Protein AF-A0ABD6BR89-F1 (afdb_monomer)

Solvent-accessible surface area (backbone atoms only — not comparable to full-atom values): 10009 Å² total; per-residue (Å²): 136,82,88,73,71,77,56,81,66,76,70,84,81,76,57,70,97,83,52,94,86,45,83,76,44,63,51,45,48,51,51,41,51,56,40,66,42,35,36,78,74,54,65,40,43,69,55,41,20,53,38,32,24,72,73,73,64,42,94,41,61,66,56,24,46,20,44,56,53,47,35,35,42,42,54,30,24,43,79,55,100,50,19,42,24,35,48,89,56,69,65,42,72,69,48,41,52,51,26,36,41,77,52,40,89,62,39,47,60,50,49,53,54,30,65,72,42,93,60,52,41,39,39,61,59,52,29,62,73,48,52,83,74,57,56,70,69,59,55,71,71,39,94,60,32,65,62,57,46,27,56,48,36,36,52,48,52,52,40,32,34,67,63,70,55,22,41,80,53,90,68,26,37,36,50,44,96,124

Organism: NCBI:txid1515593

pLDDT: mean 89.75, std 14.18, range [40.47, 98.5]

InterPro domains:
  IPR058821 Double winged helix-containing, halobacteria [PF25947] (27-176)

Foldseek 3Di:
DDQAAAAFQPDQPPDDPPDPPCSLPPRLVLLQQLLVLFAQDDDAQQVSLVSCCVRVVDPDSSNSVNSQVLCVLLVQWDADPGHIHGDPDRSDLVSNVVSLCVRRPCLVVLLVLQAPDPDAAALLVSCVSCVVVDDPVCCVVDVCSSVVSSVRSNSSQSVCCSSQQWPADVHHIHGHPD

Sequence (178 aa):
MRLKPLPAPPAPDAADEDDESAADRPVFEAIADAQSAVPLVPGSENDCCARLMRREGHPSRDVAREWLTFLRALELAVETETGFKRTDREPTPENVRSSFRERVFGASEALDVLADAAEPIDAAEAFDRLRATVPGWERERRRTWVEHWTDRTERVLDWLVALDLADRVEGGYVAAEN

Secondary structure (DSSP, 8-state):
-PPPPPPPPPPGGGS-TT-TT-TTHHHHHHHHHHHHHS-SS---HHHHHHHHHHHH--SSHHHHHHHHHHHHHTTSEEE-SSSEEE-S----HHHHHHHHHHHSTTHHHHHHHHHT-SS-B-HHHHHHHHGGGS-HHHHHS-TTHHHHHHHHHHHHHHHHHHTTSEEEETTEEEE---

Mean predicted aligned error: 5.27 Å

Radius of gyration: 16.71 Å; Cα contacts (8 Å, |Δi|>4): 244; chains: 1; bounding box: 36×49×43 Å

Nearest PDB structures (foldseek):
  2ply-assembly3_A  TM=3.190E-01  e=2.842E-02  Neomoorella thermoacetica
  7b0c-assembly1_B  TM=4.241E-01  e=5.084E-01  Streptomyces coelicolor A3(2)
  6qwk-assembly1_B  TM=4.840E-01  e=2.935E+00  Listeria monocytogenes
  6ep3-assembly1_A  TM=3.144E-01  e=7.554E-01  Listeria monocytogenes EGD-e

Structure (mmCIF, N/CA/C/O backbone):
data_AF-A0ABD6BR89-F1
#
_entry.id   AF-A0ABD6BR89-F1
#
loop_
_atom_site.group_PDB
_atom_site.id
_atom_site.type_symbol
_atom_site.label_atom_id
_atom_site.label_alt_id
_atom_site.label_comp_id
_atom_site.label_asym_id
_atom_site.label_entity_id
_atom_site.label_seq_id
_atom_site.pdbx_PDB_ins_code
_atom_site.Cartn_x
_atom_site.Cartn_y
_atom_site.Cartn_z
_atom_site.occupancy
_atom_site.B_iso_or_equiv
_atom_site.auth_seq_id
_atom_site.auth_comp_id
_atom_site.auth_asym_id
_atom_site.auth_atom_id
_atom_site.pdbx_PDB_model_num
ATOM 1 N N . MET A 1 1 ? 7.484 17.221 -3.484 1.00 52.75 1 MET A N 1
ATOM 2 C CA . MET A 1 1 ? 7.396 15.747 -3.584 1.00 52.75 1 MET A CA 1
ATOM 3 C C . MET A 1 1 ? 5.957 15.415 -3.932 1.00 52.75 1 MET A C 1
ATOM 5 O O . MET A 1 1 ? 5.098 15.880 -3.211 1.00 52.75 1 MET A O 1
ATOM 9 N N . ARG A 1 2 ? 5.663 14.754 -5.060 1.00 65.19 2 ARG A N 1
ATOM 10 C CA . ARG A 1 2 ? 4.278 14.397 -5.428 1.00 65.19 2 ARG A CA 1
ATOM 11 C C . ARG A 1 2 ? 3.942 13.057 -4.785 1.00 65.19 2 ARG A C 1
ATOM 13 O O . ARG A 1 2 ? 4.696 12.110 -4.998 1.00 65.19 2 ARG A O 1
ATOM 20 N N . LEU A 1 3 ? 2.841 12.979 -4.044 1.00 75.06 3 LEU A N 1
ATOM 21 C CA . LEU A 1 3 ? 2.366 11.715 -3.505 1.00 75.06 3 LEU A CA 1
ATOM 22 C C . LEU A 1 3 ? 1.932 10.829 -4.672 1.00 75.06 3 LEU A C 1
ATOM 24 O O . LEU A 1 3 ? 1.173 11.258 -5.548 1.00 75.06 3 LEU A O 1
ATOM 28 N N . LYS A 1 4 ? 2.494 9.627 -4.739 1.00 77.94 4 LYS A N 1
ATOM 29 C CA . LYS A 1 4 ? 2.195 8.687 -5.813 1.00 77.94 4 LYS A CA 1
ATOM 30 C C . LYS A 1 4 ? 0.968 7.851 -5.419 1.00 77.94 4 LYS A C 1
ATOM 32 O O . LYS A 1 4 ? 0.815 7.534 -4.232 1.00 77.94 4 LYS A O 1
ATOM 37 N N . PRO A 1 5 ? 0.075 7.554 -6.376 1.00 83.25 5 PRO A N 1
ATOM 38 C CA . PRO A 1 5 ? -1.051 6.669 -6.122 1.00 83.25 5 PRO A CA 1
ATOM 39 C C . PRO A 1 5 ? -0.556 5.285 -5.684 1.00 83.25 5 PRO A C 1
ATOM 41 O O . PRO A 1 5 ? 0.531 4.858 -6.077 1.00 83.25 5 PRO A O 1
ATOM 44 N N . LEU A 1 6 ? -1.332 4.649 -4.810 1.00 92.19 6 LEU A N 1
ATOM 45 C CA . LEU A 1 6 ? -1.102 3.297 -4.309 1.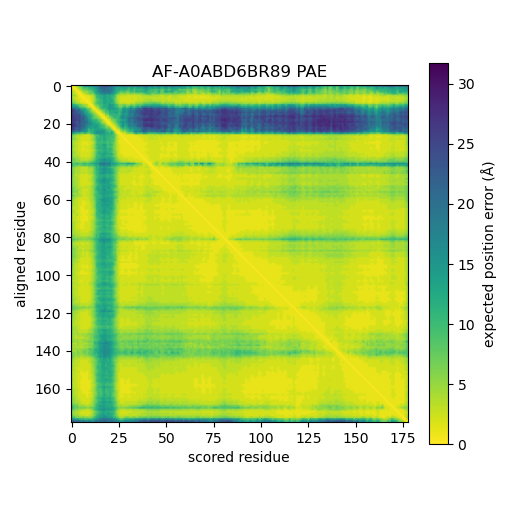00 92.19 6 LEU A CA 1
ATOM 46 C C . LEU A 1 6 ? -2.026 2.366 -5.118 1.00 92.19 6 LEU A C 1
ATOM 48 O O . LEU A 1 6 ? -3.216 2.686 -5.197 1.00 92.19 6 LEU A O 1
ATOM 52 N N . PRO A 1 7 ? -1.520 1.285 -5.745 1.00 94.38 7 PRO A N 1
ATOM 53 C CA . PRO A 1 7 ? -2.369 0.363 -6.497 1.00 94.38 7 PRO A CA 1
ATOM 54 C C . PRO A 1 7 ? -3.382 -0.304 -5.562 1.00 94.38 7 PRO A C 1
ATOM 56 O O . PRO A 1 7 ? -3.149 -0.358 -4.359 1.00 94.38 7 PRO A O 1
ATOM 59 N N . ALA A 1 8 ? -4.487 -0.830 -6.089 1.00 92.12 8 ALA A N 1
ATOM 60 C CA . ALA A 1 8 ? -5.364 -1.710 -5.314 1.00 92.12 8 ALA A CA 1
ATOM 61 C C . ALA A 1 8 ? -4.618 -2.997 -4.907 1.00 92.12 8 ALA A C 1
ATOM 63 O O . ALA A 1 8 ? -3.859 -3.512 -5.738 1.00 92.12 8 ALA A O 1
ATOM 64 N N . PRO A 1 9 ? -4.813 -3.517 -3.679 1.00 91.75 9 PRO A N 1
ATOM 65 C CA . PRO A 1 9 ? -4.357 -4.863 -3.364 1.00 91.75 9 PRO A CA 1
ATOM 66 C C . PRO A 1 9 ? -5.078 -5.885 -4.258 1.00 91.75 9 PRO A C 1
ATOM 68 O O . PRO A 1 9 ? -6.184 -5.610 -4.742 1.00 91.75 9 PRO A O 1
ATOM 71 N N . PRO A 1 10 ? -4.455 -7.046 -4.526 1.00 85.31 10 PRO A 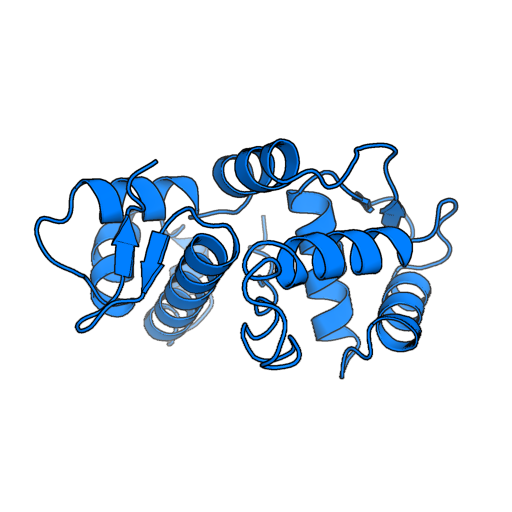N 1
ATOM 72 C CA . PRO A 1 10 ? -5.143 -8.146 -5.192 1.00 85.31 10 PRO A CA 1
ATOM 73 C C . PRO A 1 10 ? -6.375 -8.554 -4.373 1.00 85.31 10 PRO A C 1
ATOM 75 O O . PRO A 1 10 ? -6.360 -8.485 -3.146 1.00 85.31 10 PRO A O 1
ATOM 78 N N . ALA A 1 11 ? -7.457 -8.939 -5.052 1.00 70.62 11 ALA A N 1
ATOM 79 C CA . ALA A 1 11 ? -8.660 -9.395 -4.366 1.00 70.62 11 ALA A CA 1
ATOM 80 C C . ALA A 1 11 ? -8.364 -10.693 -3.585 1.00 70.62 11 ALA A C 1
ATOM 82 O O . ALA A 1 11 ? -7.652 -11.547 -4.121 1.00 70.62 11 ALA A O 1
ATOM 83 N N . PRO A 1 12 ? -8.916 -10.861 -2.369 1.00 56.12 12 PRO A N 1
ATOM 84 C CA . PRO A 1 12 ? -8.721 -12.076 -1.573 1.00 56.12 12 PRO A CA 1
ATOM 85 C C . PRO A 1 12 ? -9.270 -13.333 -2.277 1.00 56.12 12 PRO A C 1
ATOM 87 O O . PRO A 1 12 ? -8.707 -14.413 -2.138 1.00 56.12 12 PRO A O 1
ATOM 90 N N . ASP A 1 13 ? -10.290 -13.174 -3.125 1.00 46.00 13 ASP A N 1
ATOM 91 C CA . ASP A 1 13 ? -11.065 -14.280 -3.710 1.00 46.00 13 ASP A CA 1
ATOM 92 C C . ASP A 1 13 ? -10.497 -14.833 -5.034 1.00 46.00 13 ASP A C 1
ATOM 94 O O . ASP A 1 13 ? -11.218 -15.439 -5.825 1.00 46.00 13 ASP A O 1
ATOM 98 N N . ALA A 1 14 ? -9.216 -14.598 -5.338 1.00 44.72 14 ALA A N 1
ATOM 99 C CA . ALA A 1 14 ? -8.567 -15.245 -6.486 1.00 44.72 14 ALA A CA 1
ATOM 100 C C . ALA A 1 14 ? -7.981 -16.629 -6.147 1.00 44.72 14 ALA A C 1
ATOM 102 O O . ALA A 1 14 ? -7.489 -17.310 -7.047 1.00 44.72 14 ALA A O 1
ATOM 103 N N . ALA A 1 15 ? -8.013 -17.033 -4.874 1.00 42.84 15 ALA A N 1
ATOM 104 C CA . ALA A 1 15 ? -7.655 -18.380 -4.458 1.00 42.84 15 ALA A CA 1
ATOM 105 C C . ALA A 1 15 ? -8.832 -19.331 -4.716 1.00 42.84 15 ALA A C 1
ATOM 107 O O . ALA A 1 15 ? -9.963 -19.044 -4.327 1.00 42.84 15 ALA A O 1
ATOM 108 N N . ASP A 1 16 ? -8.559 -20.455 -5.382 1.00 40.47 16 ASP A N 1
ATOM 109 C CA . ASP A 1 16 ? -9.494 -21.574 -5.483 1.00 40.47 16 ASP A CA 1
ATOM 110 C C . ASP A 1 16 ? -10.013 -21.932 -4.076 1.00 40.47 16 ASP A C 1
ATOM 112 O O . ASP A 1 16 ? -9.220 -22.125 -3.153 1.00 40.47 16 ASP A O 1
ATOM 116 N N . GLU A 1 17 ? -11.338 -22.027 -3.914 1.00 46.16 17 GLU A N 1
ATOM 117 C CA . GLU A 1 17 ? -12.056 -22.204 -2.633 1.00 46.16 17 GLU A CA 1
ATOM 118 C C . GLU A 1 17 ? -11.692 -23.500 -1.860 1.00 46.16 17 GLU A C 1
ATOM 120 O O . GLU A 1 17 ? -12.234 -23.754 -0.786 1.00 46.16 17 GLU A O 1
ATOM 125 N N . ASP A 1 18 ? -10.769 -24.317 -2.379 1.00 48.41 18 ASP A N 1
ATOM 126 C CA . ASP A 1 18 ? -10.442 -25.664 -1.903 1.00 48.41 18 ASP A CA 1
ATOM 127 C C . ASP A 1 18 ? -9.105 -25.779 -1.120 1.00 48.41 18 ASP A C 1
ATOM 129 O O . ASP A 1 18 ? -8.781 -26.876 -0.659 1.00 48.41 18 ASP A O 1
ATOM 133 N N . ASP A 1 19 ? -8.322 -24.701 -0.927 1.00 44.56 19 ASP A N 1
ATOM 134 C CA . ASP A 1 19 ? -7.048 -24.743 -0.166 1.00 44.56 19 ASP A CA 1
ATOM 135 C C . ASP A 1 19 ? -7.007 -23.743 1.012 1.00 44.56 19 ASP A C 1
ATOM 137 O O . ASP A 1 19 ? -6.513 -22.621 0.922 1.00 44.56 19 ASP A O 1
ATOM 141 N N . GLU A 1 20 ? -7.495 -24.190 2.174 1.00 43.56 20 GLU A N 1
ATOM 142 C CA . GLU A 1 20 ? -7.547 -23.443 3.451 1.00 43.56 20 GLU A CA 1
ATOM 143 C C . GLU A 1 20 ? -6.152 -23.067 4.017 1.00 43.56 20 GLU A C 1
ATOM 145 O O . GLU A 1 20 ? -6.046 -22.319 4.987 1.00 43.56 20 GLU A O 1
ATOM 150 N N . SER A 1 21 ? -5.063 -23.565 3.413 1.00 46.62 21 SER A N 1
ATOM 151 C CA . SER A 1 21 ? -3.668 -23.246 3.759 1.00 46.62 21 SER A CA 1
ATOM 152 C C . SER A 1 21 ? -3.115 -22.036 2.985 1.00 46.62 21 SER A C 1
ATOM 154 O O . SER A 1 21 ? -1.972 -21.635 3.236 1.00 46.62 21 SER A O 1
ATOM 156 N N . ALA A 1 22 ? -3.870 -21.474 2.034 1.00 43.91 22 ALA A N 1
ATOM 157 C CA . ALA A 1 22 ? -3.392 -20.474 1.079 1.00 43.91 22 ALA A CA 1
ATOM 158 C C . ALA A 1 22 ? -3.717 -19.013 1.435 1.00 43.91 22 ALA A C 1
ATOM 160 O O . ALA A 1 22 ? -3.335 -18.136 0.669 1.00 43.91 22 ALA A O 1
ATOM 161 N N . ALA A 1 23 ? -4.368 -18.716 2.564 1.00 44.88 23 ALA A N 1
ATOM 162 C CA . ALA A 1 23 ? -4.853 -17.361 2.871 1.00 44.88 23 ALA A CA 1
ATOM 163 C C . ALA A 1 23 ? -3.752 -16.270 2.870 1.00 44.88 23 ALA A C 1
ATOM 165 O O . ALA A 1 23 ? -3.990 -15.174 2.370 1.00 44.88 23 ALA A O 1
ATOM 166 N N . ASP A 1 24 ? -2.522 -16.601 3.285 1.00 50.19 24 ASP A N 1
ATOM 167 C CA . ASP A 1 24 ? -1.370 -15.678 3.249 1.00 50.19 24 ASP A CA 1
ATOM 168 C C . ASP A 1 24 ? -0.671 -15.626 1.874 1.00 50.19 24 ASP A C 1
ATOM 170 O O . ASP A 1 24 ? 0.158 -14.760 1.611 1.00 50.19 24 ASP A O 1
ATOM 174 N N . ARG A 1 25 ? -0.939 -16.566 0.963 1.00 55.38 25 ARG A N 1
ATOM 175 C CA . ARG A 1 25 ? -0.175 -16.737 -0.284 1.00 55.38 25 ARG A CA 1
ATOM 176 C C . ARG A 1 25 ? -0.487 -15.742 -1.415 1.00 55.38 25 ARG A C 1
ATOM 178 O O . ARG A 1 25 ? 0.476 -15.290 -2.038 1.00 55.38 25 ARG A O 1
ATOM 185 N N . PRO A 1 26 ? -1.742 -15.345 -1.710 1.00 76.50 26 PRO A N 1
ATOM 186 C CA . PRO A 1 26 ? -2.054 -14.673 -2.974 1.00 76.50 26 PRO A CA 1
ATOM 187 C C . PRO A 1 26 ? -1.467 -13.262 -3.067 1.00 76.50 26 PRO A C 1
ATOM 189 O O . PRO A 1 26 ? -1.036 -12.840 -4.139 1.00 76.50 26 PRO A O 1
ATOM 192 N N . VAL A 1 27 ? -1.401 -12.524 -1.956 1.00 91.81 27 VAL A N 1
ATOM 193 C CA . VAL A 1 27 ? -0.867 -11.154 -1.942 1.00 91.81 27 VAL A CA 1
ATOM 194 C C . VAL A 1 27 ? 0.653 -11.111 -2.092 1.00 91.81 27 VAL A C 1
ATOM 196 O O . VAL A 1 27 ? 1.167 -10.350 -2.916 1.00 91.81 27 VAL A O 1
ATOM 199 N N . PHE A 1 28 ? 1.391 -11.934 -1.340 1.00 93.38 28 PHE A N 1
ATOM 200 C CA . PHE A 1 28 ? 2.848 -11.979 -1.429 1.00 93.38 28 PHE A CA 1
ATOM 201 C C . PHE A 1 28 ? 3.295 -12.619 -2.746 1.00 93.38 28 PHE A C 1
ATOM 203 O O . PHE A 1 28 ? 4.271 -12.146 -3.330 1.00 93.38 28 PHE A O 1
ATOM 210 N N . GLU A 1 29 ? 2.561 -13.609 -3.269 1.00 92.38 29 GLU A N 1
ATOM 211 C CA . GLU A 1 29 ? 2.789 -14.147 -4.616 1.00 92.38 29 GLU A CA 1
ATOM 212 C C . GLU A 1 29 ? 2.535 -13.084 -5.691 1.00 92.38 29 GLU A C 1
ATOM 214 O O . GLU A 1 29 ? 3.410 -12.867 -6.524 1.00 92.38 29 GLU A O 1
ATOM 219 N N . ALA A 1 30 ? 1.444 -12.313 -5.616 1.00 92.88 30 ALA A N 1
ATOM 220 C CA . ALA A 1 30 ? 1.196 -11.213 -6.555 1.00 92.88 30 ALA A CA 1
ATOM 221 C C . ALA A 1 30 ? 2.301 -10.139 -6.516 1.00 92.88 30 ALA A C 1
ATOM 223 O O . ALA A 1 30 ? 2.723 -9.627 -7.557 1.00 92.88 30 ALA A O 1
ATOM 224 N N . ILE A 1 31 ? 2.811 -9.801 -5.327 1.00 96.94 31 ILE A N 1
ATOM 225 C CA . ILE A 1 31 ? 3.954 -8.886 -5.182 1.00 96.94 31 ILE A CA 1
ATOM 226 C C . ILE A 1 31 ? 5.220 -9.500 -5.793 1.00 96.94 31 ILE A C 1
ATOM 228 O O . ILE A 1 31 ? 5.961 -8.802 -6.494 1.00 96.94 31 ILE A O 1
ATOM 232 N N . ALA A 1 32 ? 5.475 -10.787 -5.551 1.00 96.38 32 ALA A N 1
ATOM 233 C CA . ALA A 1 32 ? 6.628 -11.502 -6.086 1.00 96.38 32 ALA A CA 1
ATOM 234 C C . ALA A 1 32 ? 6.573 -11.623 -7.617 1.00 96.38 32 ALA A C 1
ATOM 236 O O . ALA A 1 32 ? 7.589 -11.415 -8.290 1.00 96.38 32 ALA A O 1
ATOM 237 N N . ASP A 1 33 ? 5.398 -11.878 -8.186 1.00 95.75 33 ASP A N 1
ATOM 238 C CA . ASP A 1 33 ? 5.172 -11.953 -9.626 1.00 95.75 33 ASP A CA 1
ATOM 239 C C . ASP A 1 33 ? 5.338 -10.583 -10.285 1.00 95.75 33 ASP A C 1
ATOM 241 O O . ASP A 1 33 ? 6.119 -10.441 -11.240 1.00 95.75 33 ASP A O 1
ATOM 245 N N . ALA A 1 34 ? 4.758 -9.535 -9.692 1.00 96.56 34 ALA A N 1
ATOM 246 C CA . ALA A 1 34 ? 4.969 -8.158 -10.124 1.00 96.56 34 ALA A CA 1
ATOM 247 C C . ALA A 1 34 ? 6.455 -7.760 -10.056 1.00 96.56 34 ALA A C 1
ATOM 249 O O . ALA A 1 34 ? 6.988 -7.191 -11.016 1.00 96.56 34 ALA A O 1
ATOM 250 N N . GLN A 1 35 ? 7.165 -8.101 -8.973 1.00 97.62 35 GLN A N 1
ATOM 251 C CA . GLN A 1 35 ? 8.612 -7.897 -8.866 1.00 97.62 35 GLN A CA 1
ATOM 252 C C . GLN A 1 35 ? 9.346 -8.665 -9.972 1.00 97.62 35 GLN A C 1
ATOM 254 O O . GLN A 1 35 ? 10.209 -8.108 -10.653 1.00 97.62 35 GLN A O 1
ATOM 259 N N . SER A 1 36 ? 8.994 -9.932 -10.194 1.00 96.88 36 SER A N 1
ATOM 260 C CA . SER A 1 36 ? 9.571 -10.785 -11.230 1.00 96.88 36 SER A CA 1
ATOM 261 C C . SER A 1 36 ? 9.370 -10.203 -12.633 1.00 96.88 36 SER A C 1
ATOM 263 O O . SER A 1 36 ? 10.238 -10.368 -13.503 1.00 96.88 36 SER A O 1
ATOM 265 N N . ALA A 1 37 ? 8.257 -9.503 -12.869 1.00 96.50 37 ALA A N 1
ATOM 266 C CA . ALA A 1 37 ? 7.961 -8.806 -14.114 1.00 96.50 37 ALA A CA 1
ATOM 267 C C . ALA A 1 37 ? 8.882 -7.607 -14.372 1.00 96.50 37 ALA A C 1
ATOM 269 O O . ALA A 1 37 ? 9.163 -7.321 -15.542 1.00 96.50 37 ALA A O 1
ATOM 270 N N . VAL A 1 38 ? 9.429 -6.963 -13.338 1.00 96.69 38 VAL A N 1
ATOM 271 C CA . VAL A 1 38 ? 10.402 -5.872 -13.496 1.00 96.69 38 VAL A CA 1
ATOM 272 C C . VAL A 1 38 ? 11.707 -6.407 -14.112 1.00 96.69 38 VAL A C 1
ATOM 274 O O . VAL A 1 38 ? 12.230 -7.439 -13.681 1.00 96.69 38 VAL A O 1
ATOM 277 N N . PRO A 1 39 ? 12.263 -5.753 -15.151 1.00 94.25 39 PRO A N 1
ATOM 278 C CA . PRO A 1 39 ? 13.496 -6.215 -15.779 1.00 94.25 39 PRO A CA 1
ATOM 279 C C . PRO A 1 39 ? 14.721 -6.023 -14.866 1.00 94.25 39 PRO A C 1
ATOM 281 O O . PRO A 1 39 ? 14.781 -5.099 -14.060 1.00 94.25 39 PRO A O 1
ATOM 284 N N . LEU A 1 40 ? 15.744 -6.866 -15.040 1.00 93.06 40 LEU A N 1
ATOM 285 C CA . LEU A 1 40 ? 17.059 -6.667 -14.407 1.00 93.06 40 LEU A CA 1
ATOM 286 C C . LEU A 1 40 ? 17.848 -5.521 -15.061 1.00 93.06 40 LEU A C 1
ATOM 288 O O . LEU A 1 40 ? 18.598 -4.815 -14.393 1.00 93.06 40 LEU A O 1
ATOM 292 N N . VAL A 1 41 ? 17.658 -5.327 -16.369 1.00 91.25 41 VAL A N 1
ATOM 293 C CA . VAL A 1 41 ? 18.256 -4.238 -17.150 1.00 91.25 41 VAL A CA 1
ATOM 294 C C . VAL A 1 41 ? 17.120 -3.401 -17.745 1.00 91.25 41 VAL A C 1
ATOM 296 O O . VAL A 1 41 ? 16.394 -3.908 -18.605 1.00 91.25 41 VAL A O 1
ATOM 299 N N . PRO A 1 42 ? 16.911 -2.158 -17.278 1.00 84.56 42 PRO A N 1
ATOM 300 C CA . PRO A 1 42 ? 15.782 -1.346 -17.704 1.00 84.56 42 PRO A CA 1
ATOM 301 C C . PRO A 1 42 ? 16.005 -0.773 -19.105 1.00 84.56 42 PRO A C 1
ATOM 303 O O . PRO A 1 42 ? 17.064 -0.225 -19.403 1.00 84.56 42 PRO A O 1
ATOM 306 N N . GLY A 1 43 ? 14.974 -0.878 -19.947 1.00 88.38 43 GLY A N 1
ATOM 307 C CA . GLY A 1 43 ? 14.824 -0.061 -21.151 1.00 88.38 43 GLY A CA 1
ATOM 308 C C . GLY A 1 43 ? 14.217 1.289 -20.770 1.00 88.38 43 GLY A C 1
ATOM 309 O O . GLY A 1 43 ? 14.821 2.050 -20.013 1.00 88.38 43 GLY A O 1
ATOM 310 N N . SER A 1 44 ? 12.997 1.558 -21.241 1.00 92.94 44 SER A N 1
ATOM 311 C CA . SER A 1 44 ? 12.197 2.707 -20.799 1.00 92.94 44 SER A CA 1
ATOM 312 C C . SER A 1 44 ? 11.173 2.352 -19.706 1.00 92.94 44 SER A C 1
ATOM 314 O O . SER A 1 44 ? 10.789 1.191 -19.543 1.00 92.94 44 SER A O 1
ATOM 316 N N . GLU A 1 45 ? 10.650 3.352 -18.989 1.00 93.50 45 GLU A N 1
ATOM 317 C CA . GLU A 1 45 ? 9.499 3.194 -18.084 1.00 93.50 45 GLU A CA 1
ATOM 318 C C . GLU A 1 45 ? 8.292 2.593 -18.821 1.00 93.50 45 GLU A C 1
ATOM 320 O O . GLU A 1 45 ? 7.637 1.689 -18.308 1.00 93.50 45 GLU A O 1
ATOM 325 N N . ASN A 1 46 ? 8.034 3.033 -20.058 1.00 93.12 46 ASN A N 1
ATOM 326 C CA . ASN A 1 46 ? 6.940 2.501 -20.871 1.00 93.12 46 ASN A CA 1
ATOM 327 C C . ASN A 1 46 ? 7.112 1.004 -21.157 1.00 93.12 46 ASN A C 1
ATOM 329 O O . ASN A 1 46 ? 6.120 0.271 -21.158 1.00 93.12 46 ASN A O 1
ATOM 333 N N . ASP A 1 47 ? 8.347 0.542 -21.361 1.00 93.06 47 ASP A N 1
ATOM 334 C CA . ASP A 1 47 ? 8.639 -0.881 -21.552 1.00 93.06 47 ASP A CA 1
ATOM 335 C C . ASP A 1 47 ? 8.424 -1.671 -20.262 1.00 93.06 47 ASP A C 1
ATOM 337 O O . ASP A 1 47 ? 7.891 -2.782 -20.308 1.00 93.06 47 ASP A O 1
ATOM 341 N N . CYS A 1 48 ? 8.784 -1.087 -19.114 1.00 95.12 48 CYS A N 1
ATOM 342 C CA . CYS A 1 48 ? 8.525 -1.671 -17.799 1.00 95.12 48 CYS A CA 1
ATOM 343 C C . CYS A 1 48 ? 7.014 -1.824 -17.572 1.00 95.12 48 CYS A C 1
ATOM 345 O O . CYS A 1 48 ? 6.550 -2.932 -17.305 1.00 95.12 48 CYS A O 1
ATOM 347 N N . CYS A 1 49 ? 6.229 -0.761 -17.787 1.00 96.19 49 CYS A N 1
ATOM 348 C CA . CYS A 1 49 ? 4.769 -0.808 -17.681 1.00 96.19 49 CYS A CA 1
ATOM 349 C C . 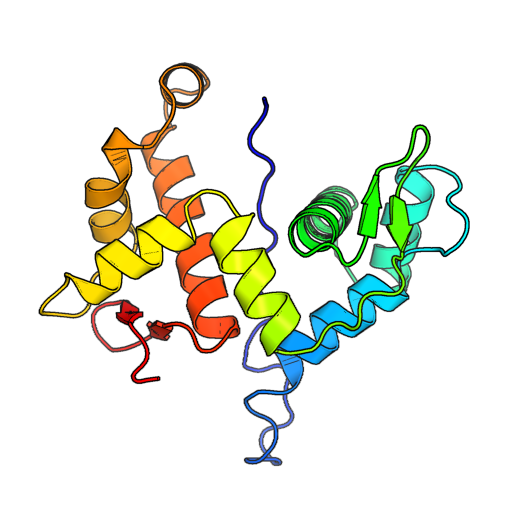CYS A 1 49 ? 4.165 -1.847 -18.632 1.00 96.19 49 CYS A C 1
ATOM 351 O O . CYS A 1 49 ? 3.352 -2.668 -18.218 1.00 96.19 49 CYS A O 1
ATOM 353 N N . ALA A 1 50 ? 4.584 -1.858 -19.901 1.00 95.00 50 ALA A N 1
ATOM 354 C CA . ALA A 1 50 ? 4.088 -2.822 -20.881 1.00 95.00 50 ALA A CA 1
ATOM 355 C C . ALA A 1 50 ? 4.431 -4.271 -20.501 1.00 95.00 50 ALA A C 1
ATOM 357 O O . ALA A 1 50 ? 3.691 -5.191 -20.844 1.00 95.00 50 ALA A O 1
ATOM 358 N N . ARG A 1 51 ? 5.554 -4.491 -19.810 1.00 94.75 51 ARG A N 1
ATOM 359 C CA . ARG A 1 51 ? 5.960 -5.811 -19.330 1.00 94.75 51 ARG A CA 1
ATOM 360 C C . ARG A 1 51 ? 5.104 -6.277 -18.152 1.00 94.75 51 ARG A C 1
ATOM 362 O O . ARG A 1 51 ? 4.663 -7.420 -18.204 1.00 94.75 51 ARG A O 1
ATOM 369 N N . LEU A 1 52 ? 4.816 -5.407 -17.178 1.00 94.06 52 LEU A N 1
ATOM 370 C CA . LEU A 1 52 ? 3.868 -5.718 -16.101 1.00 94.06 52 LEU A CA 1
ATOM 371 C C . LEU A 1 52 ? 2.472 -6.005 -16.664 1.00 94.06 52 LEU A C 1
ATOM 373 O O . LEU A 1 52 ? 1.900 -7.038 -16.358 1.00 94.06 52 LEU A O 1
ATOM 377 N N . MET A 1 53 ? 1.956 -5.166 -17.568 1.00 94.50 53 MET A N 1
ATOM 378 C CA . MET A 1 53 ? 0.642 -5.400 -18.188 1.00 94.50 53 MET A CA 1
ATOM 379 C C . MET A 1 53 ? 0.542 -6.766 -18.877 1.00 94.50 53 MET A C 1
ATOM 381 O O . MET A 1 53 ? -0.474 -7.440 -18.765 1.00 94.50 53 MET A O 1
ATOM 385 N N . ARG A 1 54 ? 1.587 -7.183 -19.606 1.00 92.81 54 ARG A N 1
ATOM 386 C CA . ARG A 1 54 ? 1.583 -8.472 -20.314 1.00 92.81 54 ARG A CA 1
ATOM 387 C C . ARG A 1 54 ? 1.676 -9.678 -19.388 1.00 92.81 54 ARG A C 1
ATOM 389 O O . ARG A 1 54 ? 1.192 -10.735 -19.771 1.00 92.81 54 ARG A O 1
ATOM 396 N N . ARG A 1 55 ? 2.372 -9.552 -18.258 1.00 92.62 55 ARG A N 1
ATOM 397 C CA . ARG A 1 55 ? 2.623 -10.677 -17.353 1.00 92.62 55 ARG A CA 1
ATOM 398 C C . ARG A 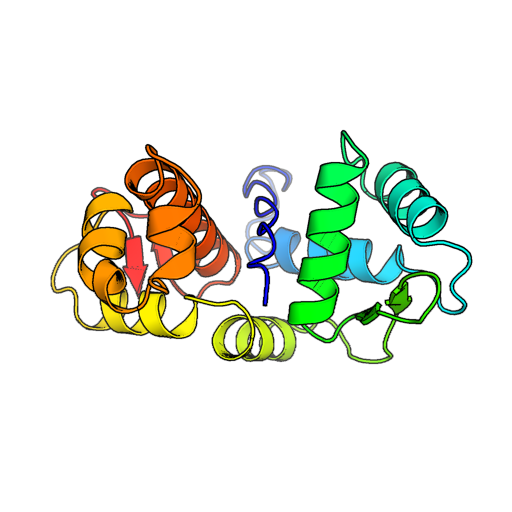1 55 ? 1.571 -10.802 -16.258 1.00 92.62 55 ARG A C 1
ATOM 400 O O . ARG A 1 55 ? 1.111 -11.903 -16.014 1.00 92.62 55 ARG A O 1
ATOM 407 N N . GLU A 1 56 ? 1.162 -9.671 -15.701 1.00 90.38 56 GLU A N 1
ATOM 408 C CA . GLU A 1 56 ? 0.275 -9.576 -14.536 1.00 90.38 56 GLU A CA 1
ATOM 409 C C . GLU A 1 56 ? -1.144 -9.124 -14.923 1.00 90.38 56 GLU A C 1
ATOM 411 O O . GLU A 1 56 ? -1.980 -8.831 -14.074 1.00 90.38 56 GLU A O 1
ATOM 416 N N . GLY A 1 57 ? -1.421 -8.971 -16.224 1.00 87.12 57 GLY A N 1
ATOM 417 C CA . GLY A 1 57 ? -2.757 -8.648 -16.730 1.00 87.12 57 GLY A CA 1
ATOM 418 C C . GLY A 1 57 ? -3.274 -7.249 -16.376 1.00 87.12 57 GLY A C 1
ATOM 419 O O . GLY A 1 57 ? -4.474 -7.007 -16.485 1.00 87.12 57 GLY A O 1
ATOM 420 N N . HIS A 1 58 ? -2.415 -6.309 -15.959 1.00 88.56 58 HIS A N 1
ATOM 421 C CA . HIS A 1 58 ? -2.877 -4.974 -15.567 1.00 88.56 58 HIS A CA 1
ATOM 422 C C . HIS A 1 58 ? -3.629 -4.256 -16.706 1.00 88.56 58 HIS A C 1
ATOM 424 O O . HIS A 1 58 ? -3.127 -4.186 -17.835 1.00 88.56 58 HIS A O 1
ATOM 430 N N . PRO A 1 59 ? -4.787 -3.634 -16.412 1.00 88.50 59 PRO A N 1
ATOM 431 C CA . PRO A 1 59 ? -5.704 -3.123 -17.433 1.00 88.50 59 PRO A CA 1
ATOM 432 C C . PRO A 1 59 ? -5.193 -1.859 -18.133 1.00 88.50 59 PRO A C 1
ATOM 434 O O . PRO A 1 59 ? -5.684 -1.488 -19.199 1.00 88.50 59 PRO A O 1
ATOM 437 N N . SER A 1 60 ? -4.220 -1.161 -17.542 1.00 93.44 60 SER A N 1
ATOM 438 C CA . SER A 1 60 ? -3.693 0.086 -18.084 1.00 93.44 60 SER A CA 1
ATOM 439 C C . SER A 1 60 ? -2.235 0.322 -17.695 1.00 93.44 60 SER A C 1
ATOM 441 O O . SER A 1 60 ? -1.704 -0.254 -16.742 1.00 93.44 60 SER A O 1
ATOM 443 N N . ARG A 1 61 ? -1.584 1.232 -18.429 1.00 94.38 61 ARG A N 1
ATOM 444 C CA . ARG A 1 61 ? -0.228 1.697 -18.101 1.00 94.38 61 ARG A CA 1
ATOM 445 C C . ARG A 1 61 ? -0.173 2.465 -16.786 1.00 94.38 61 ARG A C 1
ATOM 447 O O . ARG A 1 61 ? 0.873 2.454 -16.147 1.00 94.38 61 ARG A O 1
ATOM 454 N N . ASP A 1 62 ? -1.259 3.131 -16.404 1.00 94.25 62 ASP A N 1
ATOM 455 C CA . ASP A 1 62 ? -1.309 3.884 -15.152 1.00 94.25 62 ASP A CA 1
ATOM 456 C C . ASP A 1 62 ? -1.326 2.936 -13.950 1.00 94.25 62 ASP A C 1
ATOM 458 O O . ASP A 1 62 ? -0.516 3.119 -13.044 1.00 94.25 62 ASP A O 1
ATOM 462 N N . VAL A 1 63 ? -2.106 1.848 -14.013 1.00 92.94 63 VAL A N 1
ATOM 463 C CA . VAL A 1 63 ? -2.064 0.778 -12.998 1.00 92.94 63 VAL A CA 1
ATOM 464 C C . VAL A 1 63 ? -0.673 0.141 -12.945 1.00 92.94 63 VAL A C 1
ATOM 466 O O . VAL A 1 63 ? -0.096 -0.016 -11.874 1.00 92.94 63 VAL A O 1
ATOM 469 N N . ALA A 1 64 ? -0.063 -0.160 -14.095 1.00 95.50 64 ALA A N 1
ATOM 470 C CA . ALA A 1 64 ? 1.294 -0.708 -14.112 1.00 95.50 64 ALA A CA 1
ATOM 471 C C . ALA A 1 64 ? 2.341 0.256 -13.511 1.00 95.50 64 ALA A C 1
ATOM 473 O O . ALA A 1 64 ? 3.275 -0.177 -12.836 1.00 95.50 64 ALA A O 1
ATOM 474 N N . ARG A 1 65 ? 2.188 1.570 -13.713 1.00 95.81 65 ARG A N 1
ATOM 475 C CA . ARG A 1 65 ? 3.060 2.593 -13.115 1.00 95.81 65 ARG A CA 1
ATOM 476 C C . ARG A 1 65 ? 2.869 2.704 -11.600 1.00 95.81 65 ARG A C 1
ATOM 478 O O . ARG A 1 65 ? 3.847 2.937 -10.883 1.00 95.81 65 ARG A O 1
ATOM 485 N N . GLU A 1 66 ? 1.638 2.565 -11.117 1.00 95.88 66 GLU A N 1
ATOM 486 C CA . GLU A 1 66 ? 1.329 2.475 -9.686 1.00 95.88 66 GLU A CA 1
ATOM 487 C C . GLU A 1 66 ? 2.058 1.296 -9.052 1.00 95.88 66 GLU A C 1
ATOM 489 O O . GLU A 1 66 ? 2.800 1.496 -8.092 1.00 95.88 66 GLU A O 1
ATOM 494 N N . TRP A 1 67 ? 1.969 0.112 -9.662 1.00 97.69 67 TRP A N 1
ATOM 495 C CA . TRP A 1 67 ? 2.706 -1.075 -9.226 1.00 97.69 67 TRP A CA 1
ATOM 496 C C . TRP A 1 67 ? 4.225 -0.883 -9.235 1.00 97.69 67 TRP A C 1
ATOM 498 O O . TRP A 1 67 ? 4.876 -1.190 -8.242 1.00 97.69 67 TRP A O 1
ATOM 508 N N . LEU A 1 68 ? 4.819 -0.299 -10.281 1.00 97.31 68 LEU A N 1
ATOM 509 C CA . LEU A 1 68 ? 6.263 -0.001 -10.294 1.00 97.31 68 LEU A CA 1
ATOM 510 C C . LEU A 1 68 ? 6.682 0.940 -9.157 1.00 97.31 68 LEU A C 1
ATOM 512 O O . LEU A 1 68 ? 7.732 0.761 -8.535 1.00 97.31 68 LEU A O 1
ATOM 516 N N . THR A 1 69 ? 5.851 1.941 -8.865 1.00 96.75 69 THR A N 1
ATOM 517 C CA . THR A 1 69 ? 6.112 2.869 -7.762 1.00 96.75 69 THR A CA 1
ATOM 518 C C . THR A 1 69 ? 5.939 2.189 -6.405 1.00 96.75 69 THR A C 1
ATOM 520 O O . THR A 1 69 ? 6.711 2.458 -5.486 1.00 96.75 69 THR A O 1
ATOM 523 N N . PHE A 1 70 ? 4.963 1.293 -6.287 1.00 97.62 70 PHE A N 1
ATOM 524 C CA . PHE A 1 70 ? 4.724 0.503 -5.089 1.00 97.62 70 PHE A CA 1
ATOM 525 C C . PHE A 1 70 ? 5.871 -0.473 -4.816 1.00 97.62 70 PHE A C 1
ATOM 527 O O . PHE A 1 70 ? 6.442 -0.440 -3.732 1.00 97.62 70 PHE A O 1
ATOM 534 N N . LEU A 1 71 ? 6.330 -1.224 -5.821 1.00 98.12 71 LEU A N 1
ATOM 535 C CA . LEU A 1 71 ? 7.518 -2.081 -5.720 1.00 98.12 71 LEU A CA 1
ATOM 536 C C . LEU A 1 71 ? 8.771 -1.290 -5.328 1.00 98.12 71 LEU A C 1
ATOM 538 O O . LEU A 1 71 ? 9.620 -1.794 -4.597 1.00 98.12 71 LEU A O 1
ATOM 542 N N . ARG A 1 72 ? 8.890 -0.032 -5.774 1.00 97.44 72 ARG A N 1
ATOM 543 C CA . ARG A 1 72 ? 9.953 0.870 -5.311 1.00 97.44 72 ARG A CA 1
ATOM 544 C C . ARG A 1 72 ? 9.792 1.265 -3.844 1.00 97.44 72 ARG A C 1
ATOM 546 O O . ARG A 1 72 ? 10.796 1.361 -3.136 1.00 97.44 72 ARG A O 1
ATOM 553 N N . ALA A 1 73 ? 8.570 1.527 -3.386 1.00 97.25 73 ALA A N 1
ATOM 554 C CA . ALA A 1 73 ? 8.309 1.783 -1.973 1.00 97.25 73 ALA A CA 1
ATOM 555 C C . ALA A 1 73 ? 8.686 0.558 -1.124 1.00 97.25 73 ALA A C 1
ATOM 557 O O . ALA A 1 73 ? 9.368 0.731 -0.123 1.00 97.25 73 ALA A O 1
ATOM 558 N N . LEU A 1 74 ? 8.372 -0.651 -1.600 1.00 98.00 74 LEU A N 1
ATOM 559 C CA . LEU A 1 74 ? 8.741 -1.931 -0.985 1.00 98.00 74 LEU A CA 1
ATOM 560 C C . LEU A 1 74 ? 10.224 -2.320 -1.151 1.00 98.00 74 LEU A C 1
ATOM 562 O O . LEU A 1 74 ? 10.637 -3.379 -0.698 1.00 98.00 74 LEU A O 1
ATOM 566 N N . GLU A 1 75 ? 11.031 -1.497 -1.829 1.00 98.25 75 GLU A N 1
ATOM 567 C CA . GLU A 1 75 ? 12.458 -1.756 -2.095 1.00 98.25 75 GLU A CA 1
ATOM 568 C C . GLU A 1 75 ? 12.733 -3.017 -2.946 1.00 98.25 75 GLU A C 1
ATOM 570 O O . GLU A 1 75 ? 13.865 -3.497 -3.038 1.00 98.25 75 GLU A O 1
ATOM 575 N N . LEU A 1 76 ? 11.705 -3.519 -3.632 1.00 98.50 76 LEU A N 1
ATOM 576 C CA . LEU A 1 76 ? 11.750 -4.647 -4.572 1.00 98.50 76 LEU A CA 1
ATOM 577 C C . LEU A 1 76 ? 12.138 -4.209 -5.996 1.00 98.50 76 LEU A C 1
ATOM 579 O O . LEU A 1 76 ? 12.536 -5.016 -6.844 1.00 98.50 76 LEU A O 1
ATOM 583 N N . ALA A 1 77 ? 12.040 -2.907 -6.258 1.00 98.06 77 ALA A N 1
ATOM 584 C CA . ALA A 1 77 ? 12.513 -2.256 -7.467 1.00 98.06 77 ALA A CA 1
ATOM 585 C C . ALA A 1 77 ? 13.184 -0.919 -7.134 1.00 98.06 77 ALA A C 1
ATOM 587 O O . ALA A 1 77 ? 12.951 -0.311 -6.091 1.00 98.06 77 ALA A O 1
ATOM 588 N N . VAL A 1 78 ? 14.001 -0.419 -8.053 1.00 97.19 78 VAL A N 1
ATOM 589 C CA . VAL A 1 78 ? 14.556 0.932 -7.977 1.00 97.19 78 VAL A CA 1
ATOM 590 C C . VAL A 1 78 ? 14.361 1.648 -9.306 1.00 97.19 78 VAL A C 1
ATOM 592 O O . VAL A 1 78 ? 14.535 1.073 -10.382 1.00 97.19 78 VAL A O 1
ATOM 595 N N . GLU A 1 79 ? 13.968 2.913 -9.210 1.00 95.88 79 GLU A N 1
ATOM 596 C CA . GLU A 1 79 ? 13.843 3.826 -10.343 1.00 95.88 79 GLU A CA 1
ATOM 597 C C . GLU A 1 79 ? 15.245 4.240 -10.809 1.00 95.88 79 GLU A C 1
ATOM 599 O O . GLU A 1 79 ? 16.111 4.591 -10.005 1.00 95.88 79 GLU A O 1
ATOM 604 N N . THR A 1 80 ? 15.477 4.149 -12.110 1.00 94.44 80 THR A N 1
ATOM 605 C CA . THR A 1 80 ? 16.689 4.602 -12.792 1.00 94.44 80 THR A CA 1
ATOM 606 C C . THR A 1 80 ? 16.369 5.839 -13.628 1.00 94.44 80 THR A C 1
ATOM 608 O O . THR A 1 80 ? 15.236 6.308 -13.659 1.00 94.44 80 THR A O 1
ATOM 611 N N . GLU A 1 81 ? 17.358 6.366 -14.348 1.00 91.06 81 GLU A N 1
ATOM 612 C CA . GLU A 1 81 ? 17.146 7.500 -15.257 1.00 91.06 81 GLU A CA 1
ATOM 613 C C . GLU A 1 81 ? 16.131 7.205 -16.372 1.00 91.06 81 GLU A C 1
ATOM 615 O O . GLU A 1 81 ? 15.486 8.122 -16.876 1.00 91.06 81 GLU A O 1
ATOM 620 N N . THR A 1 82 ? 15.989 5.937 -16.771 1.00 88.38 82 THR A N 1
ATOM 621 C CA . THR A 1 82 ? 15.185 5.546 -17.936 1.00 88.38 82 THR A CA 1
ATOM 622 C C . THR A 1 82 ? 13.966 4.697 -17.593 1.00 88.38 82 THR A C 1
ATOM 624 O O . THR A 1 82 ? 13.041 4.646 -18.401 1.00 88.38 82 THR A O 1
ATOM 627 N N . GLY A 1 83 ? 13.918 4.039 -16.431 1.00 94.69 83 GLY A N 1
ATOM 628 C CA . GLY A 1 83 ? 12.828 3.132 -16.068 1.00 94.69 83 GLY A CA 1
ATOM 629 C C . GLY A 1 83 ? 12.999 2.523 -14.679 1.00 94.69 83 GLY A C 1
ATOM 630 O O . GLY A 1 83 ? 13.462 3.184 -13.759 1.00 94.69 83 GLY A O 1
ATOM 631 N N . PHE A 1 84 ? 12.620 1.256 -14.516 1.00 97.19 84 PHE A N 1
ATOM 632 C CA . PHE A 1 84 ? 12.700 0.547 -13.237 1.00 97.19 84 PHE A CA 1
ATOM 633 C C . PHE A 1 84 ? 13.501 -0.737 -13.393 1.00 97.19 84 PHE A C 1
ATOM 635 O O . PHE A 1 84 ? 13.278 -1.495 -14.339 1.00 97.19 84 PHE A O 1
ATOM 642 N N . LYS A 1 85 ? 14.407 -0.996 -12.449 1.00 97.12 85 LYS A N 1
ATOM 643 C CA . LYS A 1 85 ? 15.118 -2.273 -12.353 1.00 97.12 85 LYS A CA 1
ATOM 644 C C . LYS A 1 85 ? 14.732 -3.016 -11.083 1.00 97.12 85 LYS A C 1
ATOM 646 O O . LYS A 1 85 ? 14.551 -2.399 -10.033 1.00 97.12 85 LYS A O 1
ATOM 651 N N . ARG A 1 86 ? 14.631 -4.337 -11.186 1.00 97.44 86 ARG A N 1
ATOM 652 C CA . ARG A 1 86 ? 14.388 -5.231 -10.052 1.00 97.44 86 ARG A CA 1
ATOM 653 C C . ARG A 1 86 ? 15.593 -5.233 -9.108 1.00 97.44 86 ARG A C 1
ATOM 655 O O . ARG A 1 86 ? 16.730 -5.202 -9.587 1.00 97.44 86 ARG A O 1
ATOM 662 N N . THR A 1 87 ? 15.356 -5.267 -7.800 1.00 97.50 87 THR A N 1
ATOM 663 C CA . THR A 1 87 ? 16.411 -5.499 -6.798 1.00 97.50 87 THR A CA 1
ATOM 664 C C . THR A 1 87 ? 16.612 -7.000 -6.562 1.00 97.50 87 THR A C 1
ATOM 666 O O . THR A 1 87 ? 15.899 -7.834 -7.121 1.00 97.50 87 THR A O 1
ATOM 669 N N . ASP A 1 88 ? 17.623 -7.356 -5.780 1.00 96.31 88 ASP A N 1
ATOM 670 C CA . ASP A 1 88 ? 17.869 -8.713 -5.280 1.00 96.31 88 ASP A CA 1
ATOM 671 C C . ASP A 1 88 ? 17.126 -9.011 -3.968 1.00 96.31 88 ASP A C 1
ATOM 673 O O . ASP A 1 88 ? 17.195 -10.132 -3.469 1.00 96.31 88 ASP A O 1
ATOM 677 N N . ARG A 1 89 ? 16.393 -8.032 -3.421 1.00 97.56 89 ARG A N 1
ATOM 678 C CA . ARG A 1 89 ? 15.616 -8.200 -2.196 1.00 97.56 89 ARG A CA 1
ATOM 679 C C . ARG A 1 89 ? 14.488 -9.201 -2.414 1.00 97.56 89 ARG A C 1
ATOM 681 O O . ARG A 1 89 ? 13.675 -9.034 -3.322 1.00 97.56 89 ARG A O 1
ATOM 688 N N . GLU A 1 90 ? 14.423 -10.209 -1.554 1.00 96.38 90 GLU A N 1
ATOM 689 C CA . GLU A 1 90 ? 13.362 -11.211 -1.593 1.00 96.38 90 GLU A CA 1
ATOM 690 C C . GLU A 1 90 ? 12.039 -10.633 -1.055 1.00 96.38 90 GLU A C 1
ATOM 692 O O . GLU A 1 90 ? 12.046 -9.983 -0.000 1.00 96.38 90 GLU A O 1
ATOM 697 N N . PRO A 1 91 ? 10.899 -10.880 -1.728 1.00 96.50 91 PRO A N 1
ATOM 698 C CA . PRO A 1 91 ? 9.582 -10.373 -1.343 1.00 96.50 91 PRO A CA 1
ATOM 699 C C . PRO A 1 91 ? 8.963 -11.227 -0.223 1.00 96.50 91 PRO A C 1
ATOM 701 O O . PRO A 1 91 ? 7.845 -11.717 -0.338 1.00 96.50 91 PRO A O 1
ATOM 704 N N . THR A 1 92 ? 9.708 -11.449 0.861 1.00 95.56 92 THR A N 1
ATOM 705 C CA . THR A 1 92 ? 9.204 -12.184 2.029 1.00 95.56 92 THR A CA 1
ATOM 706 C C . THR A 1 92 ? 8.153 -11.354 2.778 1.00 95.56 92 THR A C 1
ATOM 708 O O . THR A 1 92 ? 8.229 -10.119 2.743 1.00 95.56 92 THR A O 1
ATOM 711 N N . PRO A 1 93 ? 7.216 -11.988 3.514 1.00 95.31 93 PRO A N 1
ATOM 712 C CA . PRO A 1 93 ? 6.227 -11.263 4.310 1.00 95.31 93 PRO A CA 1
ATOM 713 C C . PRO A 1 93 ? 6.845 -10.230 5.254 1.00 95.31 93 PRO A C 1
ATOM 715 O O . PRO A 1 93 ? 6.396 -9.089 5.314 1.00 95.31 93 PRO A O 1
ATOM 718 N N . GLU A 1 94 ? 7.937 -10.590 5.931 1.00 95.62 94 GLU A N 1
ATOM 719 C CA . GLU A 1 94 ? 8.674 -9.688 6.819 1.00 95.62 94 GLU A CA 1
ATOM 720 C C . GLU A 1 94 ? 9.210 -8.452 6.079 1.00 95.62 94 GLU A C 1
ATOM 722 O O . GLU A 1 94 ? 8.970 -7.320 6.508 1.00 95.62 94 GLU A O 1
ATOM 727 N N . ASN A 1 95 ? 9.876 -8.652 4.935 1.00 97.12 95 ASN A N 1
ATOM 728 C CA . ASN A 1 95 ? 10.428 -7.561 4.131 1.00 97.12 95 ASN A CA 1
ATOM 729 C C . ASN A 1 95 ? 9.337 -6.629 3.608 1.00 97.12 95 ASN A C 1
ATOM 731 O O . ASN A 1 95 ? 9.471 -5.409 3.702 1.00 97.12 95 ASN A O 1
ATOM 735 N N . VAL A 1 96 ? 8.260 -7.201 3.065 1.00 97.94 96 VAL A N 1
ATOM 736 C CA . VAL A 1 96 ? 7.143 -6.435 2.509 1.00 97.94 96 VAL A CA 1
ATOM 737 C C . VAL A 1 96 ? 6.443 -5.642 3.609 1.00 97.94 96 VAL A C 1
ATOM 739 O O . VAL A 1 96 ? 6.254 -4.438 3.444 1.00 97.94 96 VAL A O 1
ATOM 742 N N . ARG A 1 97 ? 6.115 -6.268 4.748 1.00 97.69 97 ARG A N 1
ATOM 743 C CA . ARG A 1 97 ? 5.453 -5.598 5.880 1.00 97.69 97 ARG A CA 1
ATOM 744 C C . ARG A 1 97 ? 6.321 -4.467 6.444 1.00 97.69 97 ARG A C 1
ATOM 746 O O . ARG A 1 97 ? 5.809 -3.368 6.641 1.00 97.69 97 ARG A O 1
ATOM 753 N N . SER A 1 98 ? 7.622 -4.689 6.664 1.00 97.56 98 SER A N 1
ATOM 754 C CA . SER A 1 98 ? 8.544 -3.640 7.145 1.00 97.56 98 SER A CA 1
ATOM 755 C C . SER A 1 98 ? 8.615 -2.462 6.170 1.00 97.56 98 SER A C 1
ATOM 757 O O . SER A 1 98 ? 8.289 -1.335 6.550 1.00 97.56 98 SER A O 1
ATOM 759 N N . SER A 1 99 ? 8.926 -2.705 4.892 1.00 98.00 99 SER A N 1
ATOM 760 C CA . SER A 1 99 ? 9.028 -1.619 3.912 1.00 98.00 99 SER A CA 1
ATOM 761 C C . SER A 1 99 ? 7.686 -0.919 3.674 1.00 98.00 99 SER A C 1
ATOM 763 O O . SER A 1 99 ? 7.670 0.294 3.469 1.00 98.00 99 SER A O 1
ATOM 765 N N . PHE A 1 100 ? 6.556 -1.633 3.733 1.00 97.81 100 PHE A N 1
ATOM 766 C CA . PHE A 1 100 ? 5.231 -1.021 3.637 1.00 97.81 100 PHE A CA 1
ATOM 767 C C . PHE A 1 100 ? 5.008 -0.012 4.769 1.00 97.81 100 PHE A C 1
ATOM 769 O O . PHE A 1 100 ? 4.764 1.162 4.487 1.00 97.81 100 PHE A O 1
ATOM 776 N N . ARG A 1 101 ? 5.168 -0.438 6.032 1.00 97.25 101 ARG A N 1
ATOM 777 C CA . ARG A 1 101 ? 4.974 0.425 7.212 1.00 97.25 101 ARG A CA 1
ATOM 778 C C . ARG A 1 101 ? 5.883 1.654 7.183 1.00 97.25 101 ARG A C 1
ATOM 780 O O . ARG A 1 101 ? 5.437 2.756 7.480 1.00 97.25 101 ARG A O 1
ATOM 787 N N . GLU A 1 102 ? 7.142 1.472 6.792 1.00 96.62 102 GLU A N 1
ATOM 788 C CA . GLU A 1 102 ? 8.159 2.527 6.856 1.00 96.62 102 GLU A CA 1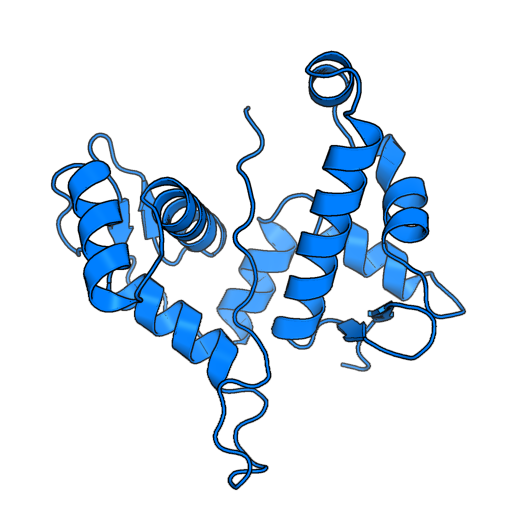
ATOM 789 C C . GLU A 1 102 ? 8.133 3.495 5.664 1.00 96.62 102 GLU A C 1
ATOM 791 O O . GLU A 1 102 ? 8.597 4.633 5.775 1.00 96.62 102 GLU A O 1
ATOM 796 N N . ARG A 1 103 ? 7.659 3.053 4.490 1.00 96.00 103 ARG A N 1
ATOM 797 C CA . ARG A 1 103 ? 7.897 3.771 3.220 1.00 96.00 103 ARG A CA 1
ATOM 798 C C . ARG A 1 103 ? 6.627 4.133 2.466 1.00 96.00 103 ARG A C 1
ATOM 800 O O . ARG A 1 103 ? 6.677 5.006 1.591 1.00 96.00 103 ARG A O 1
ATOM 807 N N . VAL A 1 104 ? 5.491 3.516 2.789 1.00 95.75 104 VAL A N 1
ATOM 808 C CA . VAL A 1 104 ? 4.190 3.933 2.262 1.00 95.75 104 VAL A CA 1
ATOM 809 C C . VAL A 1 104 ? 3.623 5.020 3.164 1.00 95.75 104 VAL A C 1
ATOM 811 O O . VAL A 1 104 ? 3.296 4.798 4.322 1.00 95.75 104 VAL A O 1
ATOM 814 N N . PHE A 1 105 ? 3.497 6.227 2.611 1.00 92.50 105 PHE A N 1
ATOM 815 C CA . PHE A 1 105 ? 2.954 7.370 3.344 1.00 92.50 105 PHE A CA 1
ATOM 816 C C . PHE A 1 105 ? 1.554 7.064 3.894 1.00 92.50 105 PHE A C 1
ATOM 818 O O . PHE A 1 105 ? 0.644 6.786 3.097 1.00 92.50 105 PHE A O 1
ATOM 825 N N . GLY A 1 106 ? 1.398 7.211 5.212 1.00 93.19 106 GLY A N 1
ATOM 826 C CA . GLY A 1 106 ? 0.164 6.970 5.951 1.00 93.19 106 GLY A CA 1
ATOM 827 C C . GLY A 1 106 ? 0.025 5.551 6.503 1.00 93.19 106 GLY A C 1
ATOM 828 O O . GLY A 1 106 ? -0.941 5.305 7.209 1.00 93.19 106 GLY A O 1
ATOM 829 N N . ALA A 1 107 ? 0.933 4.618 6.188 1.00 96.62 107 ALA A N 1
ATOM 830 C CA . ALA A 1 107 ? 0.824 3.231 6.645 1.00 96.62 107 ALA A CA 1
ATOM 831 C C . ALA A 1 107 ? 1.088 3.086 8.150 1.00 96.62 107 ALA A C 1
ATOM 833 O O . ALA A 1 107 ? 0.273 2.491 8.851 1.00 96.62 107 ALA A O 1
ATOM 834 N N . SER A 1 108 ? 2.197 3.645 8.648 1.00 96.69 108 SER A N 1
ATOM 835 C CA . SER A 1 108 ? 2.503 3.631 10.085 1.00 96.69 108 SER A CA 1
ATOM 836 C C . SER A 1 108 ? 1.439 4.383 10.877 1.00 96.69 108 SER A C 1
ATOM 838 O O . SER A 1 108 ? 0.943 3.873 11.872 1.00 96.69 108 SER A O 1
ATOM 840 N N . GLU A 1 109 ? 1.035 5.563 10.408 1.00 96.81 109 GLU A N 1
ATOM 841 C CA . GLU A 1 109 ? 0.050 6.374 11.116 1.00 96.81 109 GLU A CA 1
ATOM 842 C C . GLU A 1 109 ? -1.343 5.727 11.108 1.00 96.81 109 GLU A C 1
ATOM 844 O O . GLU A 1 109 ? -2.079 5.855 12.082 1.00 96.81 109 GLU A O 1
ATOM 849 N N . ALA A 1 110 ? -1.720 5.023 10.034 1.00 97.62 110 ALA A N 1
ATOM 850 C CA . ALA A 1 110 ? -2.962 4.254 10.006 1.00 97.62 110 ALA A CA 1
ATOM 851 C C . ALA A 1 110 ? -2.934 3.103 11.022 1.00 97.62 110 ALA A C 1
ATOM 853 O O . ALA A 1 110 ? -3.938 2.877 11.690 1.00 97.62 110 ALA A O 1
ATOM 854 N N . LEU A 1 111 ? -1.797 2.418 11.187 1.00 97.50 111 LEU A N 1
ATOM 855 C CA . LEU A 1 111 ? -1.646 1.387 12.217 1.00 97.50 111 LEU A CA 1
ATOM 856 C C . LEU A 1 111 ? -1.761 1.956 13.630 1.00 97.50 111 LEU A C 1
ATOM 858 O O . LEU A 1 111 ? -2.484 1.383 14.438 1.00 97.50 111 LEU A O 1
ATOM 862 N N . ASP A 1 112 ? -1.120 3.094 13.906 1.00 97.19 112 ASP A N 1
ATOM 863 C CA . ASP A 1 112 ? -1.242 3.773 15.202 1.00 97.19 112 ASP A CA 1
ATOM 864 C C . ASP A 1 112 ? -2.710 4.142 15.485 1.00 97.19 112 ASP A C 1
ATOM 866 O O . ASP A 1 112 ? -3.235 3.893 16.567 1.00 97.19 112 ASP A O 1
ATOM 870 N N . VAL A 1 113 ? -3.414 4.660 14.472 1.00 97.69 113 VAL A N 1
ATOM 871 C CA . VAL A 1 113 ? -4.839 5.004 14.561 1.00 97.69 113 VAL A CA 1
ATOM 872 C C . VAL A 1 113 ? -5.724 3.789 14.857 1.00 97.69 113 VAL A C 1
ATOM 874 O O . VAL A 1 113 ? -6.670 3.924 15.638 1.00 97.69 113 VAL A O 1
ATOM 877 N N . LEU A 1 114 ? -5.444 2.637 14.240 1.00 98.00 114 LEU A N 1
ATOM 878 C CA . LEU A 1 114 ? -6.168 1.389 14.493 1.00 98.00 114 LEU A CA 1
ATOM 879 C C . LEU A 1 114 ? -5.854 0.819 15.881 1.00 98.00 114 LEU A C 1
ATOM 881 O O . LEU A 1 114 ? -6.763 0.341 16.549 1.00 98.00 114 LEU A O 1
ATOM 885 N N . ALA A 1 115 ? -4.599 0.895 16.329 1.00 96.50 115 ALA A N 1
ATOM 886 C CA . ALA A 1 115 ? -4.182 0.427 17.650 1.00 96.50 115 ALA A CA 1
ATOM 887 C C . ALA A 1 115 ? -4.793 1.262 18.791 1.00 96.50 115 ALA A C 1
ATOM 889 O O . ALA A 1 115 ? -5.127 0.723 19.845 1.00 96.50 115 ALA A O 1
ATOM 890 N N . ASP A 1 116 ? -4.973 2.567 18.572 1.00 97.12 116 ASP A N 1
ATOM 891 C CA . ASP A 1 116 ? -5.604 3.480 19.531 1.00 97.12 116 ASP A CA 1
ATOM 892 C C . ASP A 1 116 ? -7.145 3.389 19.538 1.00 97.12 116 ASP A C 1
ATOM 894 O O . ASP A 1 116 ? -7.806 3.946 20.423 1.00 97.12 116 ASP A O 1
ATOM 898 N N . ALA A 1 117 ? -7.755 2.743 18.540 1.00 96.50 117 ALA A N 1
ATOM 899 C CA . ALA A 1 117 ? -9.204 2.615 18.443 1.00 96.50 117 ALA A CA 1
ATOM 900 C C . ALA A 1 117 ? -9.738 1.512 19.373 1.00 96.50 117 ALA A C 1
ATOM 902 O O . ALA A 1 117 ? -9.276 0.378 19.354 1.00 96.50 117 ALA A O 1
ATOM 903 N N . ALA A 1 118 ? -10.755 1.841 20.175 1.00 93.00 118 ALA A N 1
ATOM 904 C CA . ALA A 1 118 ? -11.414 0.872 21.055 1.00 93.00 118 ALA A CA 1
ATOM 905 C C . ALA A 1 118 ? -12.457 -0.001 20.330 1.00 93.00 118 ALA A C 1
ATOM 907 O O . ALA A 1 118 ? -12.817 -1.067 20.823 1.00 93.00 118 ALA A O 1
ATOM 908 N N . GLU A 1 119 ? -12.959 0.469 19.189 1.00 96.06 119 GLU A N 1
ATOM 909 C CA . GLU A 1 119 ? -13.961 -0.191 18.351 1.00 96.06 119 GLU A CA 1
ATOM 910 C C . GLU A 1 119 ? -13.497 -0.136 16.884 1.00 96.06 119 GLU A C 1
ATOM 912 O O . GLU A 1 119 ? -12.667 0.720 16.556 1.00 96.06 119 GLU A O 1
ATOM 917 N N . PRO A 1 120 ? -14.008 -1.016 16.001 1.00 97.81 120 PRO A N 1
ATOM 918 C CA . PRO A 1 120 ? -13.733 -0.936 14.570 1.00 97.81 120 PRO A CA 1
ATOM 919 C C . PRO A 1 120 ? -14.078 0.443 14.009 1.00 97.81 120 PRO A C 1
ATOM 921 O O . PRO A 1 120 ? -15.144 0.982 14.305 1.00 97.81 120 PRO A O 1
ATOM 924 N N . ILE A 1 121 ? -13.194 0.992 13.175 1.00 98.31 121 ILE A N 1
ATOM 925 C CA . ILE A 1 121 ? -13.389 2.305 12.547 1.00 98.31 121 ILE A CA 1
ATOM 926 C C . ILE A 1 121 ? -13.402 2.187 11.029 1.00 98.31 121 ILE A C 1
ATOM 928 O O . ILE A 1 121 ? -12.661 1.396 10.443 1.00 98.31 121 ILE A O 1
ATOM 932 N N . ASP A 1 122 ? -14.230 2.990 10.370 1.00 97.81 122 ASP A N 1
ATOM 933 C CA . ASP A 1 122 ? -14.249 3.051 8.912 1.00 97.81 122 ASP A CA 1
ATOM 934 C C . ASP A 1 122 ? -13.116 3.938 8.350 1.00 97.81 122 ASP A C 1
ATOM 936 O O . ASP A 1 122 ? -12.348 4.585 9.071 1.00 97.81 122 ASP A O 1
ATOM 940 N N . ALA A 1 123 ? -12.991 3.969 7.021 1.00 97.19 123 ALA A N 1
ATOM 941 C CA . ALA A 1 123 ? -11.953 4.750 6.353 1.00 97.19 123 ALA A CA 1
ATOM 942 C C . ALA A 1 123 ? -12.126 6.271 6.514 1.00 97.19 123 ALA A C 1
ATOM 944 O O . ALA A 1 123 ? -11.135 7.006 6.461 1.00 97.19 123 ALA A O 1
ATOM 945 N N . ALA A 1 124 ? -13.358 6.757 6.694 1.00 97.56 124 ALA A N 1
ATOM 946 C CA . ALA A 1 124 ? -13.629 8.176 6.884 1.00 97.56 124 ALA A CA 1
ATOM 947 C C . ALA A 1 124 ? -13.171 8.625 8.275 1.00 97.56 124 ALA A C 1
ATOM 949 O O . ALA A 1 124 ? -12.461 9.626 8.386 1.00 97.56 124 ALA A O 1
ATOM 950 N N . GLU A 1 125 ? -13.483 7.843 9.307 1.00 98.00 125 GLU A N 1
ATOM 951 C CA . GLU A 1 1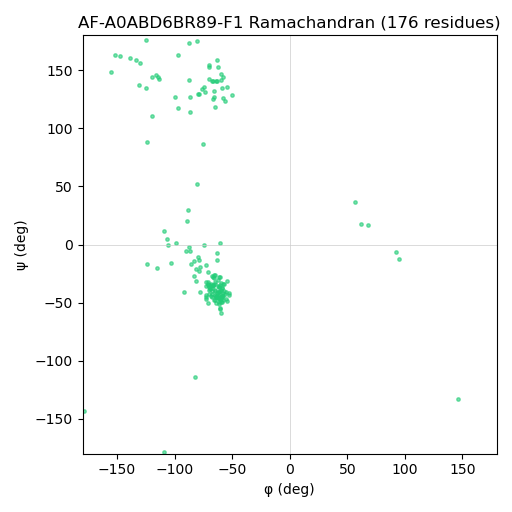25 ? -13.019 8.085 10.668 1.00 98.00 125 GLU A CA 1
ATOM 952 C C . GLU A 1 125 ? -11.492 7.976 10.774 1.00 98.00 125 GLU A C 1
ATOM 954 O O . GLU A 1 125 ? -10.843 8.864 11.339 1.00 98.00 125 GLU A O 1
ATOM 959 N N . ALA A 1 126 ? -10.892 6.942 10.174 1.00 97.69 126 ALA A N 1
ATOM 960 C CA . ALA A 1 126 ? -9.438 6.815 10.117 1.00 97.69 126 ALA A CA 1
ATOM 961 C C . ALA A 1 126 ? -8.798 8.031 9.426 1.00 97.69 126 ALA A C 1
ATOM 963 O O . ALA A 1 126 ? -7.825 8.605 9.923 1.00 97.69 126 ALA A O 1
ATOM 964 N N . PHE A 1 127 ? -9.368 8.485 8.305 1.00 97.50 127 PHE A N 1
ATOM 965 C CA . PHE A 1 127 ? -8.887 9.677 7.615 1.00 97.50 127 PHE A CA 1
ATOM 966 C C . PHE A 1 127 ? -9.016 10.941 8.474 1.00 97.50 127 PHE A C 1
ATOM 968 O O . PHE A 1 127 ? -8.088 11.750 8.489 1.00 97.50 127 PHE A O 1
ATOM 975 N N . ASP A 1 128 ? -10.118 11.126 9.199 1.00 97.62 128 ASP A N 1
ATOM 976 C CA . ASP A 1 128 ? -10.301 12.300 10.052 1.00 97.62 128 ASP A CA 1
ATOM 977 C C . ASP A 1 128 ? -9.233 12.384 11.150 1.00 97.62 128 ASP A C 1
ATOM 979 O O . ASP A 1 128 ? -8.707 13.474 11.409 1.00 97.62 128 ASP A O 1
ATOM 983 N N . ARG A 1 129 ? -8.817 11.241 11.711 1.00 97.06 129 ARG A N 1
ATOM 984 C CA . ARG A 1 129 ? -7.689 11.158 12.657 1.00 97.06 129 ARG A CA 1
ATOM 985 C C . ARG A 1 129 ? -6.343 11.471 11.987 1.00 97.06 129 ARG A C 1
ATOM 987 O O . ARG A 1 129 ? -5.514 12.177 12.56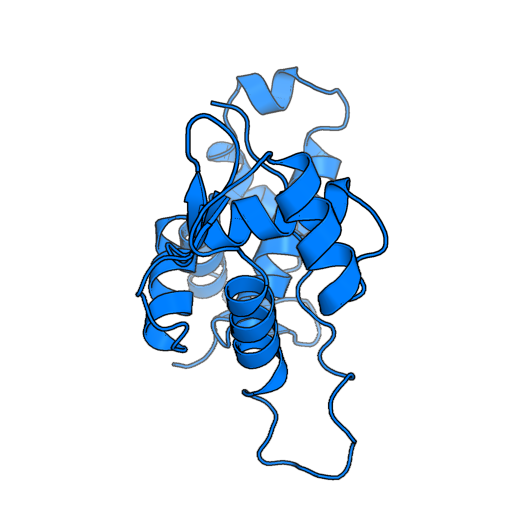0 1.00 97.06 129 ARG A O 1
ATOM 994 N N . LEU A 1 130 ? -6.148 11.038 10.741 1.00 94.50 130 LEU A N 1
ATOM 995 C CA . LEU A 1 130 ? -4.936 11.301 9.948 1.00 94.50 130 LEU A CA 1
ATOM 996 C C . LEU A 1 130 ? -4.899 12.693 9.305 1.00 94.50 130 LEU A C 1
ATOM 998 O O . LEU A 1 130 ? -3.863 13.122 8.801 1.00 94.50 130 LEU A O 1
ATOM 1002 N N . ARG A 1 131 ? -6.002 13.440 9.309 1.00 94.19 131 ARG A N 1
ATOM 1003 C CA . ARG A 1 131 ? -6.181 14.665 8.515 1.00 94.19 131 ARG A CA 1
ATOM 1004 C C . ARG A 1 131 ? -5.089 15.716 8.727 1.00 94.19 131 ARG A C 1
ATOM 1006 O O . ARG A 1 131 ? -4.774 16.478 7.808 1.00 94.19 131 ARG A O 1
ATOM 1013 N N . ALA A 1 132 ? -4.521 15.778 9.930 1.00 91.19 132 ALA A N 1
ATOM 1014 C CA . ALA A 1 132 ? -3.450 16.709 10.277 1.00 91.19 132 ALA A CA 1
ATOM 1015 C C . ALA A 1 132 ? -2.102 16.370 9.611 1.00 91.19 132 ALA A C 1
ATOM 1017 O O . ALA A 1 132 ? -1.289 17.276 9.418 1.00 91.19 132 ALA A O 1
ATOM 1018 N N . THR A 1 133 ? -1.874 15.111 9.222 1.00 89.56 133 THR A N 1
ATOM 1019 C CA . THR A 1 133 ? -0.641 14.660 8.552 1.00 89.56 133 THR A CA 1
ATOM 1020 C C . THR A 1 133 ? -0.617 15.044 7.071 1.00 89.56 133 THR A C 1
ATOM 1022 O O . THR A 1 133 ? 0.452 15.131 6.464 1.00 89.56 133 THR A O 1
ATOM 1025 N N . VAL A 1 134 ? -1.785 15.338 6.485 1.00 90.00 134 VAL A N 1
ATOM 1026 C CA . VAL A 1 134 ? -1.917 15.710 5.074 1.00 90.00 134 VAL A CA 1
ATOM 1027 C C . VAL A 1 134 ? -1.211 17.044 4.798 1.00 90.00 134 VAL A C 1
ATOM 1029 O O . VAL A 1 134 ? -1.634 18.090 5.309 1.00 90.00 134 VAL A O 1
ATOM 1032 N N . PRO A 1 135 ? -0.181 17.065 3.929 1.00 86.94 135 PRO A N 1
ATOM 1033 C CA . PRO A 1 135 ? 0.543 18.290 3.618 1.00 86.94 135 PRO A CA 1
ATOM 1034 C C . PRO A 1 135 ? -0.362 19.378 3.027 1.00 86.94 135 PRO A C 1
ATOM 1036 O O . PRO A 1 135 ? -1.206 19.109 2.172 1.00 86.94 135 PRO A O 1
ATOM 1039 N N . GLY A 1 136 ? -0.132 20.639 3.412 1.00 89.19 136 GLY A N 1
ATOM 1040 C CA . GLY A 1 136 ? -0.953 21.779 2.973 1.00 89.19 136 GLY A CA 1
ATOM 1041 C C . GLY A 1 136 ? -1.124 21.881 1.453 1.00 89.19 136 GLY A C 1
ATOM 1042 O O . GLY A 1 136 ? -2.240 22.052 0.969 1.00 89.19 136 GLY A O 1
ATOM 1043 N N . TRP A 1 137 ? -0.046 21.654 0.701 1.00 86.75 137 TRP A N 1
ATOM 1044 C CA . TRP A 1 137 ? -0.065 21.703 -0.761 1.00 86.75 137 TRP A CA 1
ATOM 1045 C C . TRP A 1 137 ? -0.950 20.617 -1.406 1.00 86.75 137 TRP A C 1
ATOM 1047 O O . TRP A 1 137 ? -1.455 20.836 -2.503 1.00 86.75 137 TRP A O 1
ATOM 1057 N N . GLU A 1 138 ? -1.175 19.463 -0.761 1.00 87.19 138 GLU A N 1
ATOM 1058 C CA . GLU A 1 138 ? -2.127 18.449 -1.255 1.00 87.19 138 GLU A CA 1
ATOM 1059 C C . GLU A 1 138 ? -3.575 18.908 -1.059 1.00 87.19 138 GLU A C 1
ATOM 1061 O O . GLU A 1 138 ? -4.417 18.675 -1.930 1.00 87.19 138 GLU A O 1
ATOM 1066 N N . ARG A 1 139 ? -3.855 19.622 0.041 1.00 88.06 139 ARG A N 1
ATOM 1067 C CA . ARG A 1 139 ? -5.184 20.192 0.325 1.00 88.06 139 ARG A CA 1
ATOM 1068 C C . ARG A 1 139 ? -5.555 21.294 -0.665 1.00 88.06 139 ARG A C 1
ATOM 1070 O O . ARG A 1 139 ? -6.706 21.418 -1.063 1.00 88.06 139 ARG A O 1
ATOM 1077 N N . GLU A 1 140 ? -4.571 22.077 -1.094 1.00 88.94 140 GLU A N 1
ATOM 1078 C CA . GLU A 1 140 ? -4.752 23.167 -2.063 1.00 88.94 140 GLU A CA 1
ATOM 1079 C C . GLU A 1 140 ? -4.841 22.672 -3.514 1.00 88.94 140 GLU A C 1
ATOM 1081 O O . GLU A 1 140 ? -5.400 23.348 -4.378 1.00 88.94 140 GLU A O 1
ATOM 1086 N N . ARG A 1 141 ? -4.309 21.477 -3.800 1.00 86.69 141 ARG A N 1
ATOM 1087 C CA . ARG A 1 141 ? -4.183 20.937 -5.161 1.00 86.69 141 ARG A CA 1
ATOM 1088 C C . ARG A 1 141 ? -5.526 20.647 -5.833 1.00 86.69 141 ARG A C 1
ATOM 1090 O O . ARG A 1 141 ? -5.589 20.624 -7.063 1.00 86.69 141 ARG A O 1
ATOM 1097 N N . ARG A 1 142 ? -6.583 20.374 -5.063 1.00 87.88 142 ARG A N 1
ATOM 1098 C CA . ARG A 1 142 ? -7.914 20.033 -5.589 1.00 87.88 142 ARG A CA 1
ATOM 1099 C C . ARG A 1 142 ? -9.011 20.356 -4.575 1.00 87.88 142 ARG A C 1
ATOM 1101 O O . ARG A 1 142 ? -8.807 20.221 -3.376 1.00 87.88 142 ARG A O 1
ATOM 1108 N N . ARG A 1 143 ? -10.203 20.731 -5.053 1.00 90.19 143 ARG A N 1
ATOM 1109 C CA . ARG A 1 143 ? -11.358 21.026 -4.177 1.00 90.19 143 ARG A CA 1
ATOM 1110 C C . ARG A 1 143 ? -11.870 19.785 -3.440 1.00 90.19 143 ARG A C 1
ATOM 1112 O O . ARG A 1 143 ? -12.261 19.884 -2.287 1.00 90.19 143 ARG A O 1
ATOM 1119 N N . THR A 1 144 ? -11.798 18.628 -4.090 1.00 91.88 144 THR A N 1
ATOM 1120 C CA . THR A 1 144 ? -12.226 17.312 -3.592 1.00 91.88 144 THR A CA 1
ATOM 1121 C C . THR A 1 144 ? -11.114 16.585 -2.826 1.00 91.88 144 THR A C 1
ATOM 1123 O O . THR A 1 144 ? -10.999 15.365 -2.873 1.00 91.88 144 THR A O 1
ATOM 1126 N N . TRP A 1 145 ? -10.205 17.321 -2.171 1.00 93.00 145 TRP A N 1
ATOM 1127 C CA . TRP A 1 145 ? -9.039 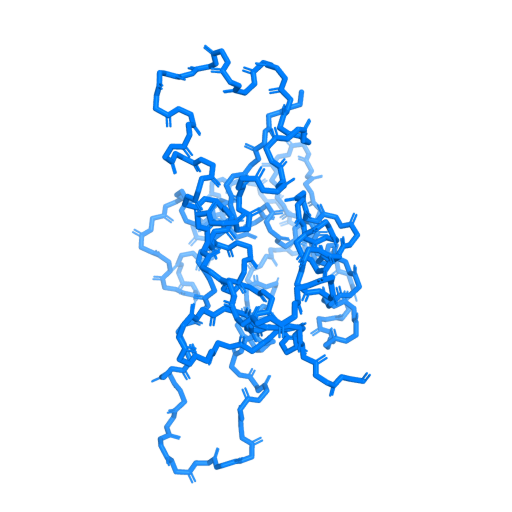16.698 -1.536 1.00 93.00 145 TRP A CA 1
ATOM 1128 C C . TRP A 1 145 ? -9.441 15.777 -0.385 1.00 93.00 145 TRP A C 1
ATOM 1130 O O . TRP A 1 145 ? -8.762 14.785 -0.174 1.00 93.00 145 TRP A O 1
ATOM 1140 N N . VAL A 1 146 ? -10.532 16.096 0.318 1.00 94.62 146 VAL A N 1
ATOM 1141 C CA . VAL A 1 146 ? -11.085 15.268 1.396 1.00 94.62 146 VAL A CA 1
ATOM 1142 C C . VAL A 1 146 ? -11.460 13.895 0.858 1.00 94.62 146 VAL A C 1
ATOM 1144 O O . VAL A 1 146 ? -10.851 12.924 1.273 1.00 94.62 146 VAL A O 1
ATOM 1147 N N . GLU A 1 147 ? -12.353 13.835 -0.133 1.00 94.00 147 GLU A N 1
ATOM 1148 C CA . GLU A 1 147 ? -12.786 12.583 -0.772 1.00 94.00 147 GLU A CA 1
ATOM 1149 C C . GLU A 1 147 ? -11.584 11.784 -1.288 1.00 94.00 147 GLU A C 1
ATOM 1151 O O . GLU A 1 147 ? -11.398 10.628 -0.935 1.00 94.00 147 GLU A O 1
ATOM 1156 N N . HIS A 1 148 ? -10.675 12.440 -2.016 1.00 92.75 148 HIS A N 1
ATOM 1157 C CA . HIS A 1 148 ? -9.470 11.784 -2.524 1.00 92.75 148 HIS A CA 1
ATOM 1158 C C . HIS A 1 148 ? -8.566 11.215 -1.418 1.00 92.75 148 HIS A C 1
ATOM 1160 O O . HIS A 1 148 ? -7.873 10.221 -1.634 1.00 92.75 148 HIS A O 1
ATOM 1166 N N . TRP A 1 149 ? -8.478 11.883 -0.268 1.00 94.31 149 TRP A N 1
ATOM 1167 C CA . TRP A 1 149 ? -7.672 11.396 0.845 1.00 94.31 149 TRP A CA 1
ATOM 1168 C C . TRP A 1 149 ? -8.391 10.328 1.663 1.00 94.31 149 TRP A C 1
ATOM 1170 O O . TRP A 1 149 ? -7.711 9.422 2.124 1.00 94.31 149 TRP A O 1
ATOM 1180 N N . THR A 1 150 ? -9.718 10.369 1.772 1.00 96.12 150 THR A N 1
ATOM 1181 C CA . THR A 1 150 ? -10.512 9.264 2.320 1.00 96.12 150 THR A CA 1
ATOM 1182 C C . THR A 1 150 ? -10.334 8.002 1.474 1.00 96.12 150 THR A C 1
ATOM 1184 O O . THR A 1 150 ? -9.939 6.980 2.025 1.00 96.12 150 THR A O 1
ATOM 1187 N N . ASP A 1 151 ? -10.470 8.091 0.145 1.00 95.12 151 ASP A N 1
ATOM 1188 C CA . ASP A 1 151 ? -10.234 6.963 -0.777 1.00 95.12 151 ASP A CA 1
ATOM 1189 C C . ASP A 1 151 ? -8.801 6.424 -0.658 1.00 95.12 151 ASP A C 1
ATOM 1191 O O . ASP A 1 151 ? -8.538 5.223 -0.741 1.00 95.12 151 ASP A O 1
ATOM 1195 N N . ARG A 1 152 ? -7.831 7.326 -0.466 1.00 95.06 152 ARG A N 1
ATOM 1196 C CA . ARG A 1 152 ? -6.441 6.932 -0.240 1.00 95.06 152 ARG A CA 1
ATOM 1197 C C . ARG A 1 152 ? -6.270 6.220 1.102 1.00 95.06 152 ARG A C 1
ATOM 1199 O O . ARG A 1 152 ? -5.508 5.260 1.155 1.00 95.06 152 ARG A O 1
ATOM 1206 N N . THR A 1 153 ? -6.903 6.703 2.166 1.00 97.00 153 THR A N 1
ATOM 1207 C CA . THR A 1 153 ? -6.851 6.063 3.485 1.00 97.00 153 THR A CA 1
ATOM 1208 C C . THR A 1 153 ? -7.479 4.680 3.424 1.00 97.00 153 THR A C 1
ATOM 1210 O O . THR A 1 153 ? -6.850 3.733 3.880 1.00 97.00 153 THR A O 1
ATOM 1213 N N . GLU A 1 154 ? -8.635 4.532 2.770 1.00 97.06 154 GLU A N 1
ATOM 1214 C CA . GLU A 1 154 ? -9.238 3.219 2.509 1.00 97.06 154 GLU A CA 1
ATOM 1215 C C . GLU A 1 154 ? -8.255 2.306 1.775 1.00 97.06 154 GLU A C 1
ATOM 1217 O O . GLU A 1 154 ? -8.001 1.190 2.212 1.00 97.06 154 GLU A O 1
ATOM 1222 N N . ARG A 1 155 ? -7.593 2.815 0.729 1.00 96.94 155 ARG A N 1
ATOM 1223 C CA . ARG A 1 155 ? -6.583 2.048 -0.005 1.00 96.94 155 ARG A CA 1
ATOM 1224 C C . ARG A 1 155 ? -5.421 1.583 0.877 1.00 96.94 155 ARG A C 1
ATOM 1226 O O . ARG A 1 155 ? -4.895 0.499 0.649 1.00 96.94 155 ARG A O 1
ATOM 1233 N N . VAL A 1 156 ? -4.976 2.401 1.831 1.00 97.56 156 VAL A N 1
ATOM 1234 C CA . VAL A 1 156 ? -3.929 2.014 2.790 1.00 97.56 156 VAL A CA 1
ATOM 1235 C C . VAL A 1 156 ? -4.450 0.941 3.744 1.00 97.56 156 VAL A C 1
ATOM 1237 O O . VAL A 1 156 ? -3.749 -0.043 3.951 1.00 97.56 156 VAL A O 1
ATOM 1240 N N . LEU A 1 157 ? -5.665 1.098 4.272 1.00 97.94 157 LEU A N 1
ATOM 1241 C CA . LEU A 1 157 ? -6.303 0.130 5.169 1.00 97.94 157 LEU A CA 1
ATOM 1242 C C . LEU A 1 157 ? -6.516 -1.227 4.482 1.00 97.94 157 LEU A C 1
ATOM 1244 O O . LEU A 1 157 ? -6.150 -2.249 5.052 1.00 97.94 157 LEU A O 1
ATOM 1248 N N . ASP A 1 158 ? -6.991 -1.242 3.234 1.00 96.81 158 ASP A N 1
ATOM 1249 C CA . ASP A 1 158 ? -7.114 -2.467 2.434 1.00 96.81 158 ASP A CA 1
ATOM 1250 C C . ASP A 1 158 ? -5.761 -3.187 2.289 1.00 96.81 158 ASP A C 1
ATOM 1252 O O . ASP A 1 158 ? -5.694 -4.411 2.357 1.00 96.81 158 ASP A O 1
ATOM 1256 N N . TRP A 1 159 ? -4.664 -2.442 2.098 1.00 97.62 159 TRP A N 1
ATOM 1257 C CA . TRP A 1 159 ? -3.321 -3.027 2.052 1.00 97.62 159 TRP A CA 1
ATOM 1258 C C . TRP A 1 159 ? -2.834 -3.517 3.412 1.00 97.62 159 TRP A C 1
ATOM 1260 O O . TRP A 1 159 ? -2.110 -4.503 3.454 1.00 97.62 159 TRP A O 1
ATOM 1270 N N . LEU A 1 160 ? -3.193 -2.852 4.513 1.00 97.38 160 LEU A N 1
ATOM 1271 C CA . LEU A 1 160 ? -2.883 -3.361 5.850 1.00 97.38 160 LEU A CA 1
ATOM 1272 C C . LEU A 1 160 ? -3.579 -4.704 6.082 1.00 97.38 160 LEU A C 1
ATOM 1274 O O . LEU A 1 160 ? -2.935 -5.617 6.584 1.00 97.38 160 LEU A O 1
ATOM 1278 N N . VAL A 1 161 ? -4.833 -4.842 5.646 1.00 96.31 161 VAL A N 1
ATOM 1279 C CA . VAL A 1 161 ? -5.564 -6.117 5.691 1.00 96.31 161 VAL A CA 1
ATOM 1280 C C . VAL A 1 161 ? -4.907 -7.160 4.800 1.00 96.31 161 VAL A C 1
ATOM 1282 O O . VAL A 1 161 ? -4.573 -8.238 5.267 1.00 96.31 161 VAL A O 1
ATOM 1285 N N . ALA A 1 162 ? -4.619 -6.818 3.543 1.00 95.06 162 ALA A N 1
ATOM 1286 C CA . ALA A 1 162 ? -3.953 -7.733 2.620 1.00 95.06 162 ALA A CA 1
ATOM 1287 C C . ALA A 1 162 ? -2.533 -8.128 3.065 1.00 95.06 162 ALA A C 1
ATOM 1289 O O . ALA A 1 162 ? -1.951 -9.018 2.472 1.00 95.06 162 ALA A O 1
ATOM 1290 N N . LEU A 1 163 ? -1.929 -7.450 4.041 1.00 95.44 163 LEU A N 1
ATOM 1291 C CA . LEU A 1 163 ? -0.610 -7.785 4.578 1.00 95.44 163 LEU A CA 1
ATOM 1292 C C . LEU A 1 163 ? -0.686 -8.357 5.999 1.00 95.44 163 LEU A C 1
ATOM 1294 O O . LEU A 1 163 ? 0.359 -8.441 6.649 1.00 95.44 163 LEU A O 1
ATOM 1298 N N . ASP A 1 164 ? -1.880 -8.704 6.486 1.00 94.81 164 ASP A N 1
ATOM 1299 C CA . ASP A 1 164 ? -2.144 -9.248 7.828 1.00 94.81 164 ASP A CA 1
ATOM 1300 C C . ASP A 1 164 ? -1.639 -8.328 8.951 1.00 94.81 164 ASP A C 1
ATOM 1302 O O . ASP A 1 164 ? -1.078 -8.751 9.964 1.00 94.81 164 ASP A O 1
ATOM 1306 N N . LEU A 1 165 ? -1.763 -7.019 8.727 1.00 96.25 165 LEU A N 1
ATOM 1307 C CA . LEU A 1 165 ? -1.433 -5.954 9.679 1.00 96.25 165 LEU A CA 1
ATOM 1308 C C . LEU A 1 165 ? -2.680 -5.344 10.327 1.00 96.25 165 LEU A C 1
ATOM 1310 O O . LEU A 1 165 ? -2.574 -4.640 11.332 1.00 96.25 165 LEU A O 1
ATOM 1314 N N . ALA A 1 166 ? -3.840 -5.591 9.733 1.00 97.25 166 ALA A N 1
ATOM 1315 C CA . ALA A 1 166 ? -5.154 -5.174 10.186 1.00 97.25 166 ALA A CA 1
ATOM 1316 C C . ALA A 1 166 ? -6.173 -6.243 9.781 1.00 97.25 166 ALA A C 1
ATOM 1318 O O . ALA A 1 166 ? -5.918 -7.007 8.855 1.00 97.25 166 ALA A O 1
ATOM 1319 N N . ASP A 1 167 ? -7.343 -6.237 10.403 1.00 96.00 167 ASP A N 1
ATOM 1320 C CA . ASP A 1 167 ? -8.474 -7.064 9.994 1.00 96.00 167 ASP A CA 1
ATOM 1321 C C . ASP A 1 167 ? -9.633 -6.180 9.542 1.00 96.00 167 ASP A C 1
ATOM 1323 O O . ASP A 1 167 ? -9.861 -5.089 10.080 1.00 96.00 167 ASP A O 1
ATOM 1327 N N . ARG A 1 168 ? -10.394 -6.660 8.552 1.00 95.00 168 ARG A N 1
ATOM 1328 C CA . ARG A 1 168 ? -11.675 -6.060 8.166 1.00 95.00 168 ARG A CA 1
ATOM 1329 C C . ARG A 1 168 ? -12.800 -6.827 8.847 1.00 95.00 168 ARG A C 1
ATOM 1331 O O . ARG A 1 168 ? -13.001 -8.008 8.580 1.00 95.00 168 ARG A O 1
ATOM 1338 N N . VAL A 1 169 ? -13.548 -6.141 9.700 1.00 95.06 169 VAL A N 1
ATOM 1339 C CA . VAL A 1 169 ? -14.644 -6.707 10.496 1.00 95.06 169 VAL A CA 1
ATOM 1340 C C . VAL A 1 169 ? -15.939 -5.935 10.253 1.00 95.06 169 VAL A C 1
ATOM 1342 O O . VAL A 1 169 ? -15.972 -4.929 9.537 1.00 95.06 169 VAL A O 1
ATOM 1345 N N . GLU A 1 170 ? -17.040 -6.398 10.845 1.00 92.81 170 GLU A N 1
ATOM 1346 C CA . GLU A 1 170 ? -18.276 -5.617 10.855 1.00 92.81 170 GLU A CA 1
ATOM 1347 C C . GLU A 1 170 ? -18.023 -4.256 11.523 1.00 92.81 170 GLU A C 1
ATOM 1349 O O . GLU A 1 170 ? -17.512 -4.180 12.637 1.00 92.81 170 GLU A O 1
ATOM 1354 N N . GLY A 1 171 ? -18.357 -3.173 10.820 1.00 89.50 171 GLY A N 1
ATOM 1355 C CA . GLY A 1 171 ? -18.145 -1.805 11.300 1.00 89.50 171 GLY A CA 1
ATOM 1356 C C . GLY A 1 171 ? -16.844 -1.142 10.839 1.00 89.50 171 GLY A C 1
ATOM 1357 O O . GLY A 1 171 ? -16.757 0.078 10.931 1.00 89.50 171 GLY A O 1
ATOM 1358 N N . GLY A 1 172 ? -15.879 -1.875 10.266 1.00 96.25 172 GLY A N 1
ATOM 1359 C CA . GLY A 1 172 ? -14.695 -1.258 9.661 1.00 96.25 172 GLY A CA 1
ATOM 1360 C C . GLY A 1 172 ? -13.417 -2.077 9.797 1.00 96.25 172 GLY A C 1
ATOM 1361 O O . GLY A 1 172 ? -13.389 -3.268 9.495 1.00 96.25 172 GLY A O 1
ATOM 1362 N N . TYR A 1 173 ? -12.348 -1.406 10.207 1.00 97.88 173 TYR A N 1
ATOM 1363 C CA . TYR A 1 173 ? -11.006 -1.958 10.330 1.00 97.88 173 TYR A CA 1
ATOM 1364 C C . TYR A 1 173 ? -10.572 -1.973 11.796 1.00 97.88 173 TYR A C 1
ATOM 1366 O O . TYR A 1 173 ? -10.884 -1.047 12.549 1.00 97.88 173 TYR A O 1
ATOM 1374 N N . VAL A 1 174 ? -9.819 -3.002 12.178 1.00 97.69 174 VAL A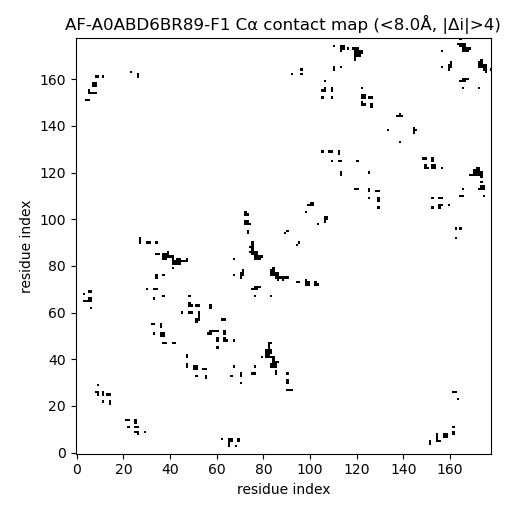 N 1
ATOM 1375 C CA . VAL A 1 174 ? -9.148 -3.123 13.483 1.00 97.69 174 VAL A CA 1
ATOM 1376 C C . VAL A 1 174 ? -7.682 -3.491 13.276 1.00 97.69 174 VAL A C 1
ATOM 1378 O O . VAL A 1 174 ? -7.322 -4.036 12.234 1.00 97.69 174 VAL A O 1
ATOM 1381 N N . ALA A 1 175 ? -6.815 -3.179 14.239 1.00 96.50 175 ALA A N 1
ATOM 1382 C CA . ALA A 1 175 ? -5.439 -3.671 14.207 1.00 96.50 175 ALA A CA 1
ATOM 1383 C C . ALA A 1 175 ? -5.429 -5.198 14.383 1.00 96.50 175 ALA A C 1
ATOM 1385 O O . ALA A 1 175 ? -6.193 -5.718 15.196 1.00 96.50 175 ALA A O 1
ATOM 1386 N N . ALA A 1 176 ? -4.564 -5.896 13.645 1.00 92.62 176 ALA A N 1
ATOM 1387 C CA . ALA A 1 176 ? -4.432 -7.343 13.783 1.00 92.62 176 ALA A CA 1
ATOM 1388 C C . ALA A 1 176 ? -3.780 -7.699 15.128 1.00 92.62 176 ALA A C 1
ATOM 1390 O O . ALA A 1 176 ? -2.835 -7.032 15.566 1.00 92.62 176 ALA A O 1
ATOM 1391 N N . GLU A 1 177 ? -4.241 -8.779 15.756 1.00 75.62 177 GLU A N 1
ATOM 1392 C CA . GLU A 1 177 ? -3.595 -9.359 16.937 1.00 75.62 177 GLU A CA 1
ATOM 1393 C C . GLU A 1 177 ? -2.329 -10.125 16.499 1.00 75.62 177 GLU A C 1
ATOM 1395 O O . GLU A 1 177 ? -2.386 -11.319 16.218 1.00 75.62 177 GLU A O 1
ATOM 1400 N N . ASN A 1 178 ? -1.185 -9.437 16.391 1.00 58.06 178 ASN A N 1
ATOM 1401 C CA . ASN A 1 178 ? 0.128 -10.042 16.095 1.00 58.06 178 ASN A CA 1
ATOM 1402 C C . ASN A 1 178 ? 1.048 -10.082 17.320 1.00 58.06 178 ASN A C 1
ATOM 1404 O O . ASN A 1 178 ? 1.147 -9.049 18.023 1.00 58.06 178 ASN A O 1
#